Protein 3GLA (pdb70)

Secondary structure (DSSP, 8-state):
--S---EEEEE-SSEEEEEEE-TTS-GGG-EEEEETTEEEEEEEE--GGGSSGGGEEEE----EEEEEEEE--TTB-TTS-EEEEETTEEEEEEEB-/-----EEEEE-SSEEEEEEE-TTS-GGGSEEEEETTEEEEEEEE--GGGSSGGGEEE-----EEEEEEEE--TTB-GGG-EEEEETTEEEEEEEBPPP-

Solvent-accessible surface area: 10249 Å² total; per-residue (Å²): 86,135,22,86,2,77,0,0,6,29,63,21,119,97,35,4,0,0,7,0,12,1,6,29,9,53,46,98,120,17,91,30,83,27,93,198,26,47,0,12,0,125,16,87,1,139,8,66,2,69,83,83,61,148,84,20,89,89,76,37,5,117,71,5,39,1,45,21,143,18,83,15,60,133,37,2,29,36,134,23,42,80,49,66,29,161,26,6,11,4,50,0,101,0,50,48,172,160,16,86,2,90,0,0,7,10,62,35,107,98,56,4,0,0,8,0,12,1,8,33,10,50,44,102,124,16,86,38,93,23,94,183,25,67,0,12,0,93,19,89,3,156,6,64,2,66,86,68,62,136,85,21,88,82,79,31,6,104,84,16,55,3,49,37,154,5,84,16,66,134,40,6,27,24,136,29,39,87,48,70,30,164,25,7,14,4,49,0,78,0,30,50,118,125,101,157

Radius of gyration: 18.58 Å; Cα contacts (8 Å, |Δi|>4): 481; chains: 2; bounding box: 37×65×24 Å

Sequence (196 aa):
AQWVPRVDIKEEVNHFVLYADLPGIDPSQIEVQMDKGILSIRGERKSESSTETERFSRIERRYGSFHRRFALPDSADADGITAAGRNGVLEIRIPKRQWVPRVDIKEEVNHFVLYADLPGIDPSQIEVQMDKGILSIRGERKSESSTETERFSRIERRYGSFHRRFALPDSADADGITAAGRNGVLEIRIPKRPAA

Nearest PDB structures (foldseek):
  3guf-assembly1_B  TM=9.802E-01  e=5.679E-16  Xanthomonas citri
  5j7n-assembly1_A  TM=9.564E-01  e=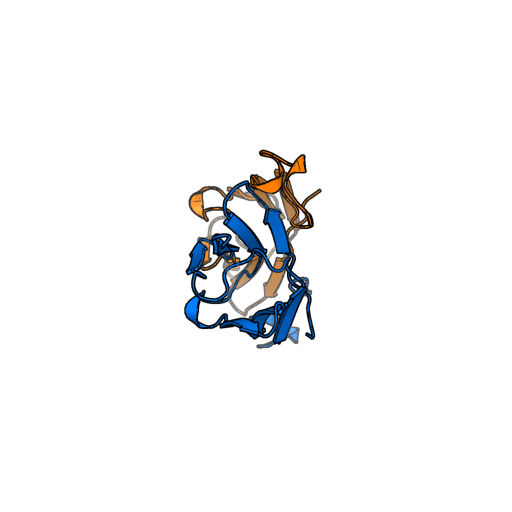6.425E-14  Xylella fastidiosa 9a5c
  3w1z-assembly1_B  TM=9.315E-01  e=4.683E-09  Schizosaccharomyces pombe 972h-
  5ds1-assembly1_A-2  TM=8.118E-01  e=1.157E-07  Pisum sativum
  6ewn-assembly2_B  TM=8.084E-01  e=1.134E-06  Thermostichus vulcanus

B-factor: mean 25.83, std 11.5, range [9.37, 65.29]

Structure (mmCIF, N/CA/C/O backbone):
data_3GLA
#
_entry.id   3GLA
#
_cell.length_a   128.674
_cell.length_b   128.674
_cell.length_c   55.251
_cell.angle_alpha   90.000
_cell.angle_beta   90.000
_cell.angle_gamma   120.000
#
_symmetry.space_group_name_H-M   'H 3'
#
loop_
_entity.id
_entity.type
_entity.pdbx_description
1 polymer 'Low molecular weight heat shock protein'
2 non-polymer 'PHOSPHATE ION'
3 water water
#
loop_
_atom_site.group_PDB
_atom_site.id
_atom_site.type_symbol
_atom_site.label_atom_id
_atom_site.label_alt_id
_atom_site.label_comp_id
_atom_site.label_asym_id
_atom_site.label_entity_id
_atom_site.label_seq_id
_atom_site.pdbx_PDB_ins_code
_atom_site.Cartn_x
_atom_site.Cartn_y
_atom_site.Cartn_z
_atom_site.occupancy
_atom_site.B_iso_or_equiv
_atom_site.auth_seq_id
_atom_site.auth_comp_id
_atom_site.auth_asym_id
_atom_site.auth_atom_id
_atom_site.pdbx_PDB_model_num
ATOM 1 N N . ALA A 1 1 ? -48.838 57.589 10.659 1.00 48.30 40 ALA A N 1
ATOM 2 C CA . ALA A 1 1 ? -47.473 57.823 11.296 1.00 47.03 40 ALA A CA 1
ATOM 3 C C . ALA A 1 1 ? -46.985 56.604 12.140 1.00 47.13 40 ALA A C 1
ATOM 4 O O . ALA A 1 1 ? -46.577 56.682 13.290 1.00 48.57 40 ALA A O 1
ATOM 6 N N . GLN A 1 2 ? -46.934 55.463 11.527 1.00 44.61 41 GLN A N 1
ATOM 7 C CA . GLN A 1 2 ? -46.189 54.406 12.171 1.00 42.14 41 GLN A CA 1
ATOM 8 C C . GLN A 1 2 ? -44.670 54.346 11.736 1.00 38.31 41 GLN A C 1
ATOM 9 O O . GLN A 1 2 ? -43.921 53.483 12.227 1.00 40.46 41 GLN A O 1
ATOM 15 N N . TRP A 1 3 ? -44.246 55.199 10.755 1.00 28.92 42 TRP A N 1
ATOM 16 C CA . TRP A 1 3 ? -42.834 55.498 10.531 1.00 24.67 42 TRP A CA 1
ATOM 17 C C . TRP A 1 3 ? -42.716 56.926 10.006 1.00 19.54 42 TRP A C 1
ATOM 18 O O . TRP A 1 3 ? -43.715 57.508 9.685 1.00 19.11 42 TRP A O 1
ATOM 29 N N . VAL A 1 4 ? -41.495 57.468 10.077 1.00 16.51 43 VAL A N 1
ATOM 30 C CA . VAL A 1 4 ? -41.395 58.885 9.951 1.00 14.30 43 VAL A CA 1
ATOM 31 C C . VAL A 1 4 ? -40.317 59.124 8.923 1.00 14.23 43 VAL A C 1
ATOM 32 O O . VAL A 1 4 ? -39.118 59.250 9.231 1.00 16.71 43 VAL A O 1
ATOM 36 N N . PRO A 1 5 ? -40.701 59.264 7.671 1.00 13.62 44 PRO A N 1
ATOM 37 C CA . PRO A 1 5 ? -39.714 59.366 6.614 1.00 13.33 44 PRO A CA 1
ATOM 38 C C . PRO A 1 5 ? -38.938 60.659 6.803 1.00 13.65 44 PRO A C 1
ATOM 39 O O . PRO A 1 5 ? -39.442 61.638 7.327 1.00 15.53 44 PRO A O 1
ATOM 43 N N . ARG A 1 6 ? -37.678 60.594 6.406 1.00 13.28 45 ARG A N 1
ATOM 44 C CA . ARG A 1 6 ? -36.850 61.768 6.530 1.00 12.12 45 ARG A CA 1
ATOM 45 C C . ARG A 1 6 ? -37.170 62.799 5.464 1.00 12.91 45 ARG A C 1
ATOM 46 O O . ARG A 1 6 ? -37.293 62.407 4.244 1.00 13.79 45 ARG A O 1
ATOM 54 N N . VAL A 1 7 ? -37.211 64.031 5.853 1.00 13.36 46 VAL A N 1
ATOM 55 C CA . VAL A 1 7 ? -37.603 65.090 4.986 1.00 11.85 46 VAL A CA 1
ATOM 56 C C . VAL A 1 7 ? -36.641 66.240 5.224 1.00 13.75 46 VAL A C 1
ATOM 57 O O . VAL A 1 7 ? -36.445 66.630 6.369 1.00 15.04 46 VAL A O 1
ATOM 61 N N . ASP A 1 8 ? -36.009 66.758 4.142 1.00 11.42 47 ASP A N 1
ATOM 62 C CA . ASP A 1 8 ? -35.298 67.974 4.299 1.00 11.47 47 ASP A CA 1
ATOM 63 C C . ASP A 1 8 ? -36.128 69.082 3.706 1.00 13.32 47 ASP A C 1
ATOM 64 O O . ASP A 1 8 ? -36.905 68.870 2.738 1.00 14.69 47 ASP A O 1
ATOM 69 N N . ILE A 1 9 ? -35.929 70.277 4.251 1.00 11.65 48 ILE A N 1
ATOM 70 C CA . ILE A 1 9 ? -36.706 71.409 3.786 1.00 11.35 48 ILE A CA 1
ATOM 71 C C . ILE A 1 9 ? -35.843 72.616 3.593 1.00 15.90 48 ILE A C 1
ATOM 72 O O . ILE A 1 9 ? -35.084 72.899 4.476 1.00 12.86 48 ILE A O 1
ATOM 77 N N . LYS A 1 10 ? -35.984 73.287 2.449 1.00 12.48 49 LYS A N 1
ATOM 78 C CA . LYS A 1 10 ? -35.192 74.428 2.243 1.00 16.13 49 LYS A CA 1
ATOM 79 C C . LYS A 1 10 ? -36.090 75.515 1.806 1.00 16.56 49 LYS A C 1
ATOM 80 O O . LYS A 1 10 ? -37.072 75.335 1.179 1.00 14.92 49 LYS A O 1
ATOM 86 N N . GLU A 1 11 ? -35.735 76.690 2.205 1.00 13.60 50 GLU A N 1
ATOM 87 C CA . GLU A 1 11 ? -36.398 77.913 1.764 1.00 15.08 50 GLU A CA 1
ATOM 88 C C . GLU A 1 11 ? -35.406 78.659 0.944 1.00 17.33 50 GLU A C 1
ATOM 89 O O . GLU A 1 11 ? -34.357 79.180 1.389 1.00 17.68 50 GLU A O 1
ATOM 95 N N . GLU A 1 12 ? -35.708 78.701 -0.340 1.00 16.44 51 GLU A N 1
ATOM 96 C CA . GLU A 1 12 ? -34.949 79.558 -1.235 1.00 17.14 51 GLU A CA 1
ATOM 97 C C . GLU A 1 12 ? -35.574 80.914 -1.272 1.00 18.10 51 GLU A C 1
ATOM 98 O O . GLU A 1 12 ? -36.597 81.180 -0.682 1.00 18.03 51 GLU A O 1
ATOM 104 N N . VAL A 1 13 ? -34.979 81.771 -2.133 1.00 19.26 52 VAL A N 1
ATOM 105 C CA . VAL A 1 13 ? -35.516 83.074 -2.124 1.00 22.68 52 VAL A CA 1
ATOM 106 C C . VAL A 1 13 ? -36.924 83.152 -2.549 1.00 19.79 52 VAL A C 1
ATOM 107 O O . VAL A 1 13 ? -37.718 83.845 -2.020 1.00 21.15 52 VAL A O 1
ATOM 111 N N . ASN A 1 14 ? -37.271 82.346 -3.587 1.00 18.63 53 ASN A N 1
ATOM 112 C CA . ASN A 1 14 ? -38.601 82.493 -4.050 1.00 18.82 53 ASN A CA 1
ATOM 113 C C . ASN A 1 14 ? -39.401 81.184 -4.069 1.00 16.10 53 ASN A C 1
ATOM 114 O O . ASN A 1 14 ? -40.520 81.160 -4.589 1.00 17.77 53 ASN A O 1
ATOM 119 N N . HIS A 1 15 ? -38.904 80.189 -3.329 1.00 16.03 54 HIS A N 1
ATOM 120 C CA . HIS A 1 15 ? -39.704 78.985 -3.265 1.00 15.06 54 HIS A CA 1
ATOM 121 C C . HIS A 1 15 ? -39.161 78.151 -2.119 1.00 15.38 54 HIS A C 1
ATOM 122 O O . HIS A 1 15 ? -38.041 78.378 -1.685 1.00 15.36 54 HIS A O 1
ATOM 129 N N . PHE A 1 16 ? -39.963 77.193 -1.751 1.00 13.58 55 PHE A N 1
ATOM 130 C CA . PHE A 1 16 ? -39.486 76.182 -0.799 1.00 13.28 55 PHE A CA 1
ATOM 131 C C . PHE A 1 16 ? -39.302 74.925 -1.546 1.00 12.51 55 PHE A C 1
ATOM 132 O O . PHE A 1 16 ? -40.003 74.659 -2.510 1.00 13.61 55 PHE A O 1
ATOM 140 N N . VAL A 1 17 ? -38.477 74.075 -1.006 1.00 12.01 56 VAL A N 1
ATOM 141 C CA . VAL A 1 17 ? -38.448 72.690 -1.547 1.00 13.61 56 VAL A CA 1
ATOM 142 C C . VAL A 1 17 ? -38.446 71.746 -0.380 1.00 14.92 56 VAL A C 1
ATOM 143 O O . VAL A 1 17 ? -37.677 71.975 0.548 1.00 14.78 56 VAL A O 1
ATOM 147 N N . LEU A 1 18 ? -39.197 70.674 -0.469 1.00 13.29 57 LEU A N 1
ATOM 148 C CA . LEU A 1 18 ? -39.104 69.632 0.555 1.00 13.42 57 LEU A CA 1
ATOM 149 C C . LEU A 1 18 ? -38.684 68.463 -0.183 1.00 15.98 57 LEU A C 1
ATOM 150 O O . LEU A 1 18 ? -39.136 68.177 -1.269 1.00 16.27 57 LEU A O 1
ATOM 155 N N . TYR A 1 19 ? -37.765 67.724 0.381 1.00 12.31 58 TYR A N 1
ATOM 156 C CA . TYR A 1 19 ? -37.278 66.536 -0.266 1.00 12.95 58 TYR A CA 1
ATOM 157 C C . TYR A 1 19 ? -37.541 65.397 0.698 1.00 14.65 58 TYR A C 1
ATOM 158 O O . TYR A 1 19 ? -37.097 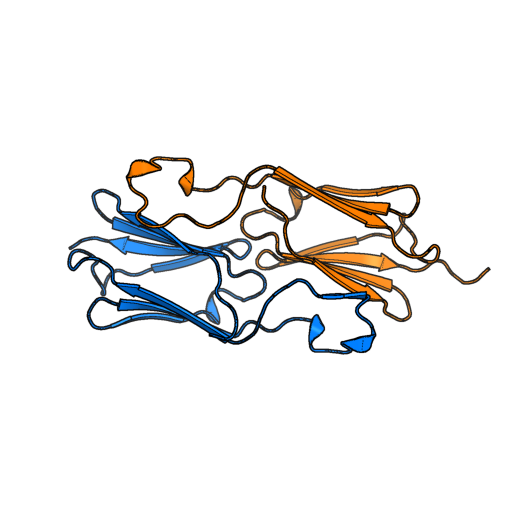65.465 1.876 1.00 12.65 58 TYR A O 1
ATOM 167 N N . ALA A 1 20 ? -38.379 64.440 0.326 1.00 13.58 59 ALA A N 1
ATOM 168 C CA . ALA A 1 20 ? -38.855 63.448 1.331 1.00 14.98 59 ALA A CA 1
ATOM 169 C C . ALA A 1 20 ? -38.327 62.124 0.790 1.00 14.71 59 ALA A C 1
ATOM 170 O O . ALA A 1 20 ? -38.497 61.686 -0.365 1.00 14.88 59 ALA A O 1
ATOM 172 N N . ASP A 1 21 ? -37.629 61.406 1.651 1.00 12.11 60 ASP A N 1
ATOM 173 C CA . ASP A 1 21 ? -37.200 60.043 1.268 1.00 11.79 60 ASP A CA 1
ATOM 174 C C . ASP A 1 21 ? -38.341 59.081 1.544 1.00 13.48 60 ASP A C 1
ATOM 175 O O . ASP A 1 21 ? -38.636 58.690 2.676 1.00 13.11 60 ASP A O 1
ATOM 180 N N . LEU A 1 22 ? -38.950 58.656 0.440 1.00 12.73 61 LEU A N 1
ATOM 181 C CA . LEU A 1 22 ? -40.121 57.770 0.525 1.00 12.65 61 LEU A CA 1
ATOM 182 C C . LEU A 1 22 ? -39.872 56.609 -0.412 1.00 15.78 61 LEU A C 1
ATOM 183 O O . LEU A 1 22 ? -40.582 56.425 -1.426 1.00 14.61 61 LEU A O 1
ATOM 188 N N . PRO A 1 23 ? -38.845 55.828 -0.143 1.00 15.09 62 PRO A N 1
ATOM 189 C CA . PRO A 1 23 ? -38.589 54.731 -1.025 1.00 15.54 62 PRO A CA 1
ATOM 190 C C . PRO A 1 23 ? -39.710 53.720 -0.977 1.00 15.34 62 PRO A C 1
ATOM 191 O O . PRO A 1 23 ? -40.372 53.523 0.018 1.00 15.84 62 PRO A O 1
ATOM 195 N N . GLY A 1 24 ? -39.958 53.164 -2.151 1.00 16.30 63 GLY A N 1
ATOM 196 C CA . GLY A 1 24 ? -40.804 51.979 -2.183 1.00 18.36 63 GLY A CA 1
ATOM 197 C C . GLY A 1 24 ? -42.254 52.352 -2.310 1.00 19.30 63 GLY A C 1
ATOM 198 O O . GLY A 1 24 ? -43.115 51.533 -1.941 1.00 21.07 63 GLY A O 1
ATOM 199 N N . ILE A 1 25 ? -42.513 53.601 -2.674 1.00 19.76 64 ILE A N 1
ATOM 200 C CA . ILE A 1 25 ? -43.905 54.082 -2.826 1.00 23.00 64 ILE A CA 1
ATOM 201 C C . ILE A 1 25 ? -43.954 54.835 -4.095 1.00 22.32 64 ILE A C 1
ATOM 202 O O . ILE A 1 25 ? -43.091 55.550 -4.482 1.00 20.95 64 ILE A O 1
ATOM 207 N N . ASP A 1 26 ? -44.982 54.549 -4.957 1.00 24.94 65 ASP A N 1
ATOM 208 C CA . ASP A 1 26 ? -45.097 55.340 -6.159 1.00 25.18 65 ASP A CA 1
ATOM 209 C C . ASP A 1 26 ? -45.537 56.755 -5.804 1.00 22.12 65 ASP A C 1
ATOM 210 O O . ASP A 1 26 ? -46.361 56.824 -4.887 1.00 25.35 65 ASP A O 1
ATOM 215 N N . PRO A 1 27 ? -44.930 57.765 -6.364 1.00 25.84 66 PRO A N 1
ATOM 216 C CA . PRO A 1 27 ? -45.194 59.154 -6.047 1.00 29.32 66 PRO A CA 1
ATOM 217 C C . PRO A 1 27 ? -46.693 59.459 -6.143 1.00 33.31 66 PRO A C 1
ATOM 218 O O . PRO A 1 27 ? -47.218 60.222 -5.360 1.00 30.73 66 PRO A O 1
ATOM 222 N N . SER A 1 28 ? -47.406 58.743 -6.999 1.00 32.52 67 SER A N 1
ATOM 223 C CA . SER A 1 28 ? -48.855 58.967 -7.055 1.00 34.20 67 SER A CA 1
ATOM 224 C C . SER A 1 28 ? -49.655 58.461 -5.823 1.00 32.22 67 SER A C 1
ATOM 225 O O . SER A 1 28 ? -50.801 58.903 -5.675 1.00 32.21 67 SER A O 1
ATOM 228 N N . GLN A 1 29 ? -49.119 57.557 -4.943 1.00 26.30 68 GLN A N 1
ATOM 229 C CA . GLN A 1 29 ? -49.753 57.108 -3.802 1.00 23.22 68 GLN A CA 1
ATOM 230 C C . GLN A 1 29 ? -49.406 58.096 -2.578 1.00 20.09 68 GLN A C 1
ATOM 231 O O . GLN A 1 29 ? -49.757 57.757 -1.465 1.00 24.90 68 GLN A O 1
ATOM 237 N N . ILE A 1 30 ? -48.622 59.115 -2.916 1.00 20.64 69 ILE A N 1
ATOM 238 C CA . ILE A 1 30 ? -48.223 60.075 -1.819 1.00 17.64 69 ILE A CA 1
ATOM 239 C C . ILE A 1 30 ? -49.097 61.332 -1.951 1.00 17.70 69 ILE A C 1
ATOM 240 O O . ILE A 1 30 ? -49.073 62.017 -2.946 1.00 22.21 69 ILE A O 1
ATOM 245 N N . GLU A 1 31 ? -49.747 61.690 -0.864 1.00 16.00 70 GLU A N 1
ATOM 246 C CA . GLU A 1 31 ? -50.635 62.843 -0.924 1.00 17.71 70 GLU A CA 1
ATOM 247 C C . GLU A 1 31 ? -49.851 64.013 -0.308 1.00 17.86 70 GLU A C 1
ATOM 248 O O . GLU A 1 31 ? -49.346 63.839 0.785 1.00 17.58 70 GLU A O 1
ATOM 254 N N . VAL A 1 32 ? -49.778 65.076 -1.042 1.00 15.39 71 VAL A N 1
ATOM 255 C CA . VAL A 1 32 ? -49.094 66.280 -0.534 1.00 16.96 71 VAL A CA 1
ATOM 256 C C . VAL A 1 32 ? -50.117 67.361 -0.560 1.00 22.13 71 VAL A C 1
ATOM 257 O O . VAL A 1 32 ? -50.662 67.715 -1.660 1.00 21.09 71 VAL A O 1
ATOM 261 N N . GLN A 1 33 ? -50.324 67.974 0.582 1.00 19.81 72 GLN A N 1
ATOM 262 C CA . GLN A 1 33 ? -51.231 69.108 0.554 1.00 23.56 72 GLN A CA 1
ATOM 263 C C . GLN A 1 33 ? -50.877 70.096 1.578 1.00 20.41 72 GLN A C 1
ATOM 264 O O . GLN A 1 33 ? -50.078 69.755 2.485 1.00 18.50 72 GLN A O 1
ATOM 270 N N . MET A 1 34 ? -51.448 71.284 1.427 1.00 18.49 73 MET A N 1
ATOM 271 C CA . MET A 1 34 ? -51.179 72.285 2.470 1.00 18.02 73 MET A CA 1
ATOM 272 C C . MET A 1 34 ? -52.518 72.661 2.989 1.00 20.67 73 MET A C 1
ATOM 273 O O . MET A 1 34 ? -53.465 72.833 2.198 1.00 22.91 73 MET A O 1
ATOM 278 N N . ASP A 1 35 ? -52.642 72.741 4.278 1.00 18.05 74 ASP A N 1
ATOM 279 C CA . ASP A 1 35 ? -53.941 73.159 4.842 1.00 24.03 74 ASP A CA 1
ATOM 280 C C . ASP A 1 35 ? -53.528 74.083 5.958 1.00 20.43 74 ASP A C 1
ATOM 281 O O . ASP A 1 35 ? -52.812 73.673 6.874 1.00 20.34 74 ASP A O 1
ATOM 286 N N . LYS A 1 36 ? -54.011 75.298 5.873 1.00 20.26 75 LYS A N 1
ATOM 287 C CA . LYS A 1 36 ? -53.752 76.365 6.894 1.00 21.85 75 LYS A CA 1
ATOM 288 C C . LYS A 1 36 ? -52.302 76.379 7.269 1.00 21.88 75 LYS A C 1
ATOM 289 O O . LYS A 1 36 ? -51.916 76.456 8.473 1.00 19.56 75 LYS A O 1
ATOM 295 N N . GLY A 1 37 ? -51.469 76.403 6.226 1.00 18.34 76 GLY A N 1
ATOM 296 C CA . GLY A 1 37 ? -50.075 76.544 6.415 1.00 17.62 76 GLY A CA 1
ATOM 297 C C . GLY A 1 37 ? -49.329 75.253 6.670 1.00 16.65 76 GLY A C 1
ATOM 298 O O . GLY A 1 37 ? -48.109 75.386 6.693 1.00 19.07 76 GLY A O 1
ATOM 299 N N . ILE A 1 38 ? -49.993 74.140 6.961 1.00 15.35 77 ILE A N 1
ATOM 300 C CA . ILE A 1 38 ? -49.302 72.937 7.312 1.00 14.36 77 ILE A CA 1
ATOM 301 C C . ILE A 1 38 ? -49.146 72.152 6.001 1.00 16.44 77 ILE A C 1
ATOM 302 O O . ILE A 1 38 ? -50.134 71.792 5.371 1.00 16.40 77 ILE A O 1
ATOM 307 N N . LEU A 1 39 ? -47.908 71.813 5.689 1.00 13.73 78 LEU A N 1
ATOM 308 C CA . LEU A 1 39 ? -47.659 70.970 4.526 1.00 13.61 78 LEU A CA 1
ATOM 309 C C . LEU A 1 39 ? -47.657 69.600 5.041 1.00 13.01 78 LEU A C 1
ATOM 310 O O . LEU A 1 39 ? -46.904 69.272 5.971 1.00 13.95 78 LEU A O 1
ATOM 315 N N . SER A 1 40 ? -48.514 68.738 4.453 1.00 12.17 79 SER A N 1
ATOM 316 C CA . SER A 1 40 ? -48.511 67.346 4.887 1.00 13.72 79 SER A CA 1
ATOM 317 C C . SER A 1 40 ? -48.129 66.476 3.806 1.00 14.07 79 SER A C 1
ATOM 318 O O . SER A 1 40 ? -48.378 66.797 2.631 1.00 16.01 79 SER A O 1
ATOM 322 N N . ILE A 1 41 ? -47.398 65.450 4.137 1.00 14.04 80 ILE A N 1
ATOM 323 C CA . ILE A 1 41 ? -47.035 64.454 3.173 1.00 13.91 80 ILE A CA 1
ATOM 324 C C . ILE A 1 41 ? -47.483 63.144 3.752 1.00 13.66 80 ILE A C 1
ATOM 325 O O . ILE A 1 41 ? -47.045 62.711 4.833 1.00 15.20 80 ILE A O 1
ATOM 330 N N . ARG A 1 42 ? -48.409 62.456 3.037 1.00 16.78 81 ARG A N 1
ATOM 331 C CA . ARG A 1 42 ? -49.037 61.353 3.723 1.00 16.50 81 ARG A CA 1
ATOM 332 C C . ARG A 1 42 ? -49.149 60.209 2.734 1.00 17.47 81 ARG A C 1
ATOM 333 O O . ARG A 1 42 ? -49.312 60.453 1.554 1.00 17.25 81 ARG A O 1
ATOM 341 N N . GLY A 1 43 ? -49.156 59.044 3.265 1.00 18.25 82 GLY A N 1
ATOM 342 C CA . GLY A 1 43 ? -49.335 57.847 2.413 1.00 19.33 82 GLY A CA 1
ATOM 343 C C . GLY A 1 43 ? -49.095 56.654 3.243 1.00 19.60 82 GLY A C 1
ATOM 344 O O . GLY A 1 43 ? -49.069 56.654 4.468 1.00 19.31 82 GLY A O 1
ATOM 345 N N . GLU A 1 44 ? -49.003 55.538 2.547 1.00 20.19 83 GLU A N 1
ATOM 346 C CA . GLU A 1 44 ? -48.842 54.331 3.240 1.00 22.38 83 GLU A CA 1
ATOM 347 C C . GLU A 1 44 ? -47.843 53.521 2.463 1.00 23.59 83 GLU A C 1
ATOM 348 O O . GLU A 1 44 ? -48.010 53.200 1.283 1.00 25.79 83 GLU A O 1
ATOM 354 N N . ARG A 1 45 ? -46.744 53.162 3.120 1.00 20.42 84 ARG A N 1
ATOM 355 C CA . ARG A 1 45 ? -45.834 52.397 2.381 1.00 20.53 84 ARG A CA 1
ATOM 356 C C . ARG A 1 45 ? -46.025 50.934 2.745 1.00 20.56 84 ARG A C 1
ATOM 357 O O . ARG A 1 45 ? -46.146 50.609 3.897 1.00 21.74 84 ARG A O 1
ATOM 365 N N . LYS A 1 46 ? -46.052 50.119 1.718 1.00 21.64 85 LYS A N 1
ATOM 366 C CA . LYS A 1 46 ? -46.183 48.669 1.901 1.00 23.26 85 LYS A CA 1
ATOM 367 C C . LYS A 1 46 ? -44.764 48.146 1.880 1.00 22.14 85 LYS A C 1
ATOM 368 O O . LYS A 1 46 ? -43.881 48.766 1.262 1.00 26.59 85 LYS A O 1
ATOM 374 N N . SER A 1 47 ? -44.534 47.007 2.484 1.00 22.29 86 SER A N 1
ATOM 375 C CA . SER A 1 47 ? -43.190 46.450 2.399 1.00 21.05 86 SER A CA 1
ATOM 376 C C . SER A 1 47 ? -43.321 44.923 2.184 1.00 22.62 86 SER A C 1
ATOM 377 O O . SER A 1 47 ? -44.241 44.278 2.807 1.00 23.99 86 SER A O 1
ATOM 380 N N . GLU A 1 48 ? -42.347 44.384 1.452 1.00 23.18 87 GLU A N 1
ATOM 381 C CA . GLU A 1 48 ? -42.297 42.972 1.247 1.00 22.40 87 GLU A CA 1
ATOM 382 C C . GLU A 1 48 ? -42.196 42.253 2.536 1.00 24.80 87 GLU A C 1
ATOM 383 O O . GLU A 1 48 ? -42.581 41.090 2.604 1.00 24.30 87 GLU A O 1
ATOM 389 N N . SER A 1 49 ? -41.674 42.893 3.607 1.00 21.93 88 SER A N 1
ATOM 390 C CA . SER A 1 49 ? -41.451 42.136 4.807 1.00 22.77 88 SER A CA 1
ATOM 391 C C . SER A 1 49 ? -42.735 41.806 5.571 1.00 23.36 88 SER A C 1
ATOM 392 O O . SER A 1 49 ? -42.634 41.109 6.536 1.00 25.42 88 SER A O 1
ATOM 395 N N . SER A 1 50 ? -43.871 42.306 5.120 1.00 25.79 89 SER A N 1
ATOM 396 C CA . SER A 1 50 ? -45.125 41.992 5.780 1.00 28.93 89 SER A CA 1
ATOM 397 C C . SER A 1 50 ? -45.648 40.677 5.213 1.00 32.58 89 SER A C 1
ATOM 398 O O . SER A 1 50 ? -46.622 40.150 5.769 1.00 34.08 89 SER A O 1
ATOM 401 N N . THR A 1 51 ? -45.041 40.205 4.132 1.00 33.47 90 THR A N 1
ATOM 402 C CA . THR A 1 51 ? -45.505 38.985 3.399 1.00 34.57 90 THR A CA 1
ATOM 403 C C . THR A 1 51 ? -44.458 37.950 3.722 1.00 33.82 90 THR A C 1
ATOM 404 O O . THR A 1 51 ? -43.268 38.175 3.544 1.00 31.41 90 THR A O 1
ATOM 408 N N . GLU A 1 52 ? -44.894 36.795 4.222 1.00 33.92 91 GLU A N 1
ATOM 409 C CA . GLU A 1 52 ? -43.914 35.742 4.621 1.00 34.87 91 GLU A CA 1
ATOM 410 C C . GLU A 1 52 ? -42.789 36.257 5.504 1.00 31.35 91 GLU A C 1
ATOM 411 O O . GLU A 1 52 ? -41.584 35.924 5.356 1.00 28.97 91 GLU A O 1
ATOM 417 N N . THR A 1 53 ? -43.212 37.010 6.506 1.00 29.82 92 THR A N 1
ATOM 418 C CA . THR A 1 53 ? -42.303 37.660 7.402 1.00 27.56 92 THR A CA 1
ATOM 419 C C . THR A 1 53 ? -41.263 36.741 8.053 1.00 29.04 92 THR A C 1
ATOM 420 O O . THR A 1 53 ? -40.126 37.090 8.316 1.00 27.36 92 THR A O 1
ATOM 424 N N . GLU A 1 54 ? -41.704 35.513 8.371 1.00 30.95 93 GLU A N 1
ATOM 425 C CA . GLU A 1 54 ? -40.816 34.561 9.034 1.00 31.27 93 GLU A CA 1
ATOM 426 C C . GLU A 1 54 ? -39.634 34.141 8.112 1.00 27.93 93 GLU A C 1
ATOM 427 O O . GLU A 1 54 ? -38.606 33.692 8.629 1.00 29.69 93 GLU A O 1
ATOM 433 N N . ARG A 1 55 ? -39.783 34.352 6.805 1.00 27.57 94 ARG A N 1
ATOM 434 C CA . ARG A 1 55 ? -38.672 34.040 5.826 1.00 25.64 94 ARG A CA 1
ATOM 435 C C . ARG A 1 55 ? -37.620 35.179 5.843 1.00 25.23 94 ARG A C 1
ATOM 436 O O . ARG A 1 55 ? -36.546 35.019 5.297 1.00 23.62 94 ARG A O 1
ATOM 444 N N . PHE A 1 56 ? -37.872 36.270 6.559 1.00 23.19 95 PHE A N 1
ATOM 445 C CA . PHE A 1 56 ? -36.846 37.326 6.642 1.00 23.36 95 PHE A CA 1
ATOM 446 C C . PHE A 1 56 ? -35.857 37.107 7.683 1.00 24.19 95 PHE A C 1
ATOM 447 O O . PHE A 1 56 ? -36.220 36.905 8.832 1.00 26.51 95 PHE A O 1
ATOM 455 N N . SER A 1 57 ? -34.606 37.218 7.359 1.00 21.19 96 SER A N 1
ATOM 456 C CA . SER A 1 57 ? -33.549 37.106 8.333 1.00 21.52 96 SER A CA 1
ATOM 457 C C . SER A 1 57 ? -33.218 38.427 8.864 1.00 21.84 96 SER A C 1
ATOM 458 O O . SER A 1 57 ? -32.600 38.572 9.924 1.00 20.99 96 SER A O 1
ATOM 461 N N . ARG A 1 58 ? -33.683 39.455 8.139 1.00 18.35 97 ARG A N 1
ATOM 462 C CA . ARG A 1 58 ? -33.498 40.804 8.726 1.00 19.56 97 ARG A CA 1
ATOM 463 C C . ARG A 1 58 ? -34.595 41.661 8.150 1.00 18.05 97 ARG A C 1
ATOM 464 O O . ARG A 1 58 ? -34.986 41.560 6.993 1.00 17.13 97 ARG A O 1
ATOM 472 N N . ILE A 1 59 ? -35.084 42.507 9.037 1.00 17.27 98 ILE A N 1
ATOM 473 C CA . ILE A 1 59 ? -36.105 43.456 8.615 1.00 16.70 98 ILE A CA 1
ATOM 474 C C . ILE A 1 59 ? -35.703 44.753 9.207 1.00 18.52 98 ILE A C 1
ATOM 475 O O . ILE A 1 59 ? -35.800 44.959 10.437 1.00 20.71 98 ILE A O 1
ATOM 480 N N . GLU A 1 60 ? -35.172 45.655 8.378 1.00 15.48 99 GLU A N 1
ATOM 481 C CA . GLU A 1 60 ? -34.731 46.933 8.839 1.00 14.65 99 GLU A CA 1
ATOM 482 C C . GLU A 1 60 ? -35.612 48.020 8.242 1.00 16.35 99 GLU A C 1
ATOM 483 O O . GLU A 1 60 ? -35.612 49.123 8.772 1.00 17.30 99 GLU A O 1
ATOM 489 N N . ARG A 1 61 ? -36.274 47.760 7.162 1.00 15.81 100 ARG A N 1
ATOM 490 C CA . ARG A 1 61 ? -36.926 48.872 6.494 1.00 15.65 100 ARG A CA 1
ATOM 491 C C . ARG A 1 61 ? -38.228 49.183 7.108 1.00 18.41 100 ARG A C 1
ATOM 492 O O . ARG A 1 61 ? -39.018 48.305 7.417 1.00 19.82 100 ARG A O 1
ATOM 500 N N . ARG A 1 62 ? -38.425 50.493 7.339 1.00 18.15 101 ARG A N 1
ATOM 501 C CA . ARG A 1 62 ? -39.675 50.855 8.007 1.00 19.26 101 ARG A CA 1
ATOM 502 C C . ARG A 1 62 ? -40.746 51.076 6.976 1.00 20.53 101 ARG A C 1
ATOM 503 O O . ARG A 1 62 ? -40.485 51.488 5.840 1.00 19.80 101 ARG A O 1
ATOM 515 N N . TYR A 1 63 ? -41.997 50.906 7.412 1.00 20.36 102 TYR A N 1
ATOM 516 C CA . TYR A 1 63 ? -43.045 51.161 6.395 1.00 19.96 102 TYR A CA 1
ATOM 517 C C . TYR A 1 63 ? -44.322 51.347 7.184 1.00 20.07 102 TYR A C 1
ATOM 518 O O . TYR A 1 63 ? -44.239 51.467 8.372 1.00 20.17 102 TYR A O 1
ATOM 527 N N . GLY A 1 64 ? -45.398 51.335 6.427 1.00 21.92 103 GLY A N 1
ATOM 528 C CA . GLY A 1 64 ? -46.695 51.626 7.047 1.00 22.59 103 GLY A CA 1
ATOM 529 C C . GLY A 1 64 ? -47.053 53.057 6.717 1.00 19.96 103 GLY A C 1
ATOM 530 O O . GLY A 1 64 ? -46.541 53.677 5.797 1.00 19.69 103 GLY A O 1
ATOM 531 N N . SER A 1 65 ? -48.050 53.538 7.485 1.00 18.57 104 SER A N 1
ATOM 532 C CA . SER A 1 65 ? -48.567 54.806 7.166 1.00 19.24 104 SER A CA 1
ATOM 533 C C . SER A 1 65 ? -47.557 55.855 7.622 1.00 17.01 104 SER A C 1
ATOM 534 O O . SER A 1 65 ? -46.837 55.642 8.586 1.00 20.69 104 SER A O 1
ATOM 537 N N . PHE A 1 66 ? -47.542 56.953 6.880 1.00 16.49 105 PHE A N 1
ATOM 538 C CA . PHE A 1 66 ? -46.750 58.097 7.363 1.00 18.20 105 PHE A CA 1
ATOM 539 C C . PHE A 1 66 ? -47.591 59.315 7.153 1.00 17.24 105 PHE A C 1
ATOM 540 O O . PHE A 1 66 ? -48.521 59.425 6.302 1.00 17.20 105 PHE A O 1
ATOM 548 N N . HIS A 1 67 ? -47.254 60.355 7.920 1.00 16.23 106 HIS A N 1
ATOM 549 C CA . HIS A 1 67 ? -47.940 61.533 7.796 1.00 16.02 106 HIS A CA 1
ATOM 550 C C . HIS A 1 67 ? -47.016 62.604 8.320 1.00 17.42 106 HIS A C 1
ATOM 551 O O . HIS A 1 67 ? -46.913 62.765 9.512 1.00 19.95 106 HIS A O 1
ATOM 558 N N . ARG A 1 68 ? -46.238 63.193 7.427 1.00 15.17 107 ARG A N 1
ATOM 559 C CA . ARG A 1 68 ? -45.311 64.189 7.868 1.00 14.48 107 ARG A CA 1
ATOM 560 C C . ARG A 1 68 ? -45.971 65.488 7.737 1.00 13.97 107 ARG A C 1
ATOM 561 O O . ARG A 1 68 ? -46.640 65.819 6.757 1.00 16.85 107 ARG A O 1
ATOM 569 N N . ARG A 1 69 ? -45.743 66.349 8.743 1.00 13.42 108 ARG A N 1
ATOM 570 C CA . ARG A 1 69 ? -46.371 67.667 8.719 1.00 13.19 108 ARG A CA 1
ATOM 571 C C . ARG A 1 69 ? -45.279 68.697 9.017 1.00 12.03 108 ARG A C 1
ATOM 572 O O . ARG A 1 69 ? -44.438 68.466 9.911 1.00 13.94 108 ARG A O 1
ATOM 580 N N . PHE A 1 70 ? -45.358 69.794 8.316 1.00 12.33 109 PHE A N 1
ATOM 581 C CA . PHE A 1 70 ? -44.426 70.873 8.503 1.00 12.31 109 PHE A CA 1
ATOM 582 C C . PHE A 1 70 ? -45.180 72.129 8.456 1.00 15.06 109 PHE A C 1
ATOM 583 O O . PHE A 1 70 ? -46.096 72.345 7.678 1.00 13.81 109 PHE A O 1
ATOM 591 N N . ALA A 1 71 ? -44.818 73.021 9.420 1.00 12.58 110 ALA A N 1
ATOM 592 C CA . ALA A 1 71 ? -45.581 74.245 9.509 1.00 13.17 110 ALA A CA 1
ATOM 593 C C . ALA A 1 71 ? -44.795 75.260 8.787 1.00 13.73 110 ALA A C 1
ATOM 594 O O . ALA A 1 71 ? -43.822 75.872 9.228 1.00 15.78 110 ALA A O 1
ATOM 596 N N . LEU A 1 72 ? -45.104 75.396 7.473 1.00 13.21 111 LEU A N 1
ATOM 597 C CA . LEU A 1 72 ? -44.239 76.194 6.701 1.00 12.34 111 LEU A CA 1
ATOM 598 C C . LEU A 1 72 ? -44.675 77.698 6.885 1.00 13.11 111 LEU A C 1
ATOM 599 O O . LEU A 1 72 ? -45.786 78.011 7.281 1.00 16.66 111 LEU A O 1
ATOM 604 N N . PRO A 1 73 ? -43.813 78.628 6.508 1.00 15.02 112 PRO A N 1
ATOM 605 C CA . PRO A 1 73 ? -44.085 80.051 6.646 1.00 16.54 112 PRO A CA 1
ATOM 606 C C . PRO A 1 73 ? -45.226 80.444 5.793 1.00 18.60 112 PRO A C 1
ATOM 607 O O . PRO A 1 73 ? -45.595 79.751 4.833 1.00 16.79 112 PRO A O 1
ATOM 611 N N . ASP A 1 74 ? -45.841 81.540 6.181 1.00 16.04 113 ASP A N 1
ATOM 612 C CA . ASP A 1 74 ? -47.029 82.033 5.419 1.00 18.60 113 ASP A CA 1
ATOM 613 C C . ASP A 1 74 ? -46.668 82.422 3.992 1.00 17.13 113 ASP A C 1
ATOM 614 O O . ASP A 1 74 ? -47.611 82.515 3.175 1.00 22.20 113 ASP A O 1
ATOM 619 N N . SER A 1 75 ? -45.415 82.601 3.664 1.00 16.49 114 SER A N 1
ATOM 620 C CA . SER A 1 75 ? -44.979 82.922 2.321 1.00 18.55 114 SER A CA 1
ATOM 621 C C . SER A 1 75 ? -45.175 81.720 1.399 1.00 21.48 114 SER A C 1
ATOM 622 O O . SER A 1 75 ? -45.147 81.955 0.169 1.00 18.81 114 SER A O 1
ATOM 625 N N . ALA A 1 76 ? -45.301 80.495 1.954 1.00 17.40 115 ALA A N 1
ATOM 626 C CA . ALA A 1 76 ? -45.458 79.323 1.049 1.00 17.90 115 ALA A CA 1
ATOM 627 C C . ALA A 1 76 ? -46.812 79.474 0.360 1.00 17.43 115 ALA A C 1
ATOM 628 O O . ALA A 1 76 ? -47.870 79.594 1.006 1.00 19.05 115 ALA A O 1
ATOM 630 N N . ASP A 1 77 ? -46.776 79.414 -0.977 1.00 17.47 116 ASP A N 1
ATOM 631 C CA . ASP A 1 77 ? -48.054 79.568 -1.700 1.00 17.89 116 ASP A CA 1
ATOM 632 C C . ASP A 1 77 ? -48.654 78.221 -1.836 1.00 16.74 116 ASP A C 1
ATOM 633 O O . ASP A 1 77 ? -48.256 77.362 -2.604 1.00 16.94 116 ASP A O 1
ATOM 638 N N . ALA A 1 78 ? -49.691 77.995 -1.072 1.00 16.58 117 ALA A N 1
ATOM 639 C CA . ALA A 1 78 ? -50.321 76.716 -1.050 1.00 16.42 117 ALA A CA 1
ATOM 640 C C . ALA A 1 78 ? -51.026 76.300 -2.332 1.00 17.12 117 ALA A C 1
ATOM 641 O O . ALA A 1 78 ? -51.350 75.157 -2.492 1.00 20.75 117 ALA A O 1
ATOM 643 N N . ASP A 1 79 ? -51.130 77.272 -3.206 1.00 15.88 118 ASP A N 1
ATOM 644 C CA . ASP A 1 79 ? -51.780 76.997 -4.527 1.00 18.30 118 ASP A CA 1
ATOM 645 C C . ASP A 1 79 ? -50.735 76.767 -5.545 1.00 17.33 118 ASP A C 1
ATOM 646 O O . ASP A 1 79 ? -51.055 76.511 -6.716 1.00 17.02 118 ASP A O 1
ATOM 651 N N . GLY A 1 80 ? -49.488 76.660 -5.160 1.00 14.52 119 GLY A N 1
ATOM 652 C CA . GLY A 1 80 ? -48.381 76.483 -6.168 1.00 14.52 119 GLY A CA 1
ATOM 653 C C . GLY A 1 80 ? -47.693 75.130 -6.058 1.00 13.66 119 GLY A C 1
ATOM 654 O O . GLY A 1 80 ? -46.660 75.019 -6.661 1.00 15.39 119 GLY A O 1
ATOM 655 N N . ILE A 1 81 ? -48.203 74.190 -5.277 1.00 13.60 120 ILE A N 1
ATOM 656 C CA . ILE A 1 81 ? -47.352 73.044 -4.972 1.00 12.45 120 ILE A CA 1
ATOM 657 C C . ILE A 1 81 ? -47.219 72.160 -6.209 1.00 15.28 120 ILE A C 1
ATOM 658 O O . ILE A 1 81 ? -48.201 71.929 -6.871 1.00 15.45 120 ILE A O 1
ATOM 663 N N . THR A 1 82 ? -46.022 71.667 -6.416 1.00 13.68 121 THR A N 1
ATOM 664 C CA . THR A 1 82 ? -45.838 70.537 -7.277 1.00 14.12 121 THR A CA 1
ATOM 665 C C . THR A 1 82 ? -45.144 69.470 -6.491 1.00 13.66 121 THR A C 1
ATOM 666 O O . THR A 1 82 ? -44.429 69.784 -5.562 1.00 13.76 121 THR A O 1
ATOM 670 N N . ALA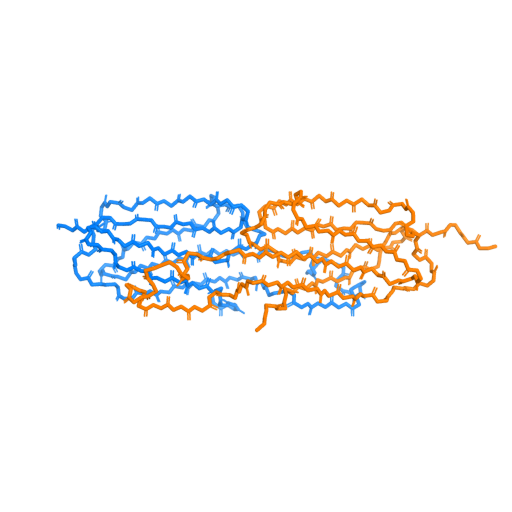 A 1 83 ? -45.337 68.260 -6.909 1.00 12.45 122 ALA A N 1
ATOM 671 C CA . ALA A 1 83 ? -44.581 67.192 -6.225 1.00 12.41 122 ALA A CA 1
ATOM 672 C C . ALA A 1 83 ? 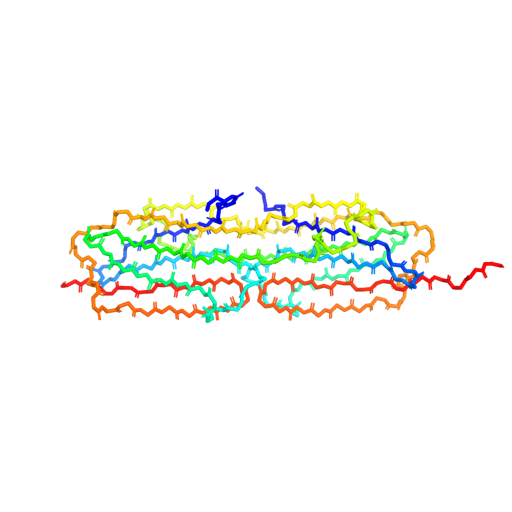-44.235 66.169 -7.234 1.00 13.06 122 ALA A C 1
ATOM 673 O O . ALA A 1 83 ? -45.160 65.753 -7.984 1.00 14.86 122 ALA A O 1
ATOM 675 N N . ALA A 1 84 ? -42.977 65.769 -7.230 1.00 13.07 123 ALA A N 1
ATOM 676 C CA . ALA A 1 84 ? -42.586 64.752 -8.226 1.00 15.18 123 ALA A CA 1
ATOM 677 C C . ALA A 1 84 ? -41.501 63.989 -7.599 1.00 16.21 123 ALA A C 1
ATOM 678 O O . ALA A 1 84 ? -40.717 64.537 -6.832 1.00 14.88 123 ALA A O 1
ATOM 680 N N . GLY A 1 85 ? -41.529 62.709 -7.945 1.00 16.26 124 GLY A N 1
ATOM 681 C CA . GLY A 1 85 ? -40.592 61.776 -7.259 1.00 16.99 124 GLY A CA 1
ATOM 682 C C . GLY A 1 85 ? -39.622 61.210 -8.227 1.00 20.44 124 GLY A C 1
ATOM 683 O O . GLY A 1 85 ? -39.968 61.000 -9.445 1.00 20.01 124 GLY A O 1
ATOM 684 N N . ARG A 1 86 ? -38.418 60.874 -7.791 1.00 17.51 125 ARG A N 1
ATOM 685 C CA . ARG A 1 86 ? -37.520 60.113 -8.622 1.00 20.28 125 ARG A CA 1
ATOM 686 C C . ARG A 1 86 ? -36.753 59.223 -7.625 1.00 18.10 125 ARG A C 1
ATOM 687 O O . ARG A 1 86 ? -36.251 59.765 -6.669 1.00 16.89 125 ARG A O 1
ATOM 695 N N . ASN A 1 87 ? -36.680 57.944 -7.967 1.00 14.95 126 ASN A N 1
ATOM 696 C CA . ASN A 1 87 ? -35.865 57.039 -7.116 1.00 17.12 126 ASN A CA 1
ATOM 697 C C . ASN A 1 87 ? -36.273 57.140 -5.673 1.00 15.94 126 ASN A C 1
ATOM 698 O O . ASN A 1 87 ? -35.393 57.088 -4.821 1.00 17.44 126 ASN A O 1
ATOM 703 N N . GLY A 1 88 ? -37.554 57.317 -5.447 1.00 13.69 127 GLY A N 1
ATOM 704 C CA . GLY A 1 88 ? -38.020 57.283 -4.016 1.00 15.71 127 GLY A CA 1
ATOM 705 C C . GLY A 1 88 ? -37.796 58.561 -3.268 1.00 15.50 127 GLY A C 1
ATOM 706 O O . GLY A 1 88 ? -38.155 58.577 -2.118 1.00 17.76 127 GLY A O 1
ATOM 707 N N . VAL A 1 89 ? -37.320 59.591 -3.939 1.00 13.42 128 VAL A N 1
ATOM 708 C CA . VAL A 1 89 ? -37.296 60.889 -3.273 1.00 14.23 128 VAL A CA 1
ATOM 709 C C . VAL A 1 89 ? -38.406 61.681 -3.862 1.00 16.23 128 VAL A C 1
ATOM 710 O O . VAL A 1 89 ? -38.378 61.943 -5.082 1.00 17.88 128 VAL A O 1
ATOM 714 N N . LEU A 1 90 ? -39.266 62.171 -3.006 1.00 14.08 129 LEU A N 1
ATOM 715 C CA . LEU A 1 90 ? -40.316 63.029 -3.445 1.00 13.79 129 LEU A CA 1
ATOM 716 C C . LEU A 1 90 ? -39.858 64.462 -3.294 1.00 15.66 129 LEU A C 1
ATOM 717 O O . LEU A 1 90 ? -39.442 64.846 -2.214 1.00 15.98 129 LEU A O 1
ATOM 722 N N . GLU A 1 91 ? -39.942 65.261 -4.344 1.00 11.60 130 GLU A N 1
ATOM 723 C CA . GLU A 1 91 ? -39.464 66.6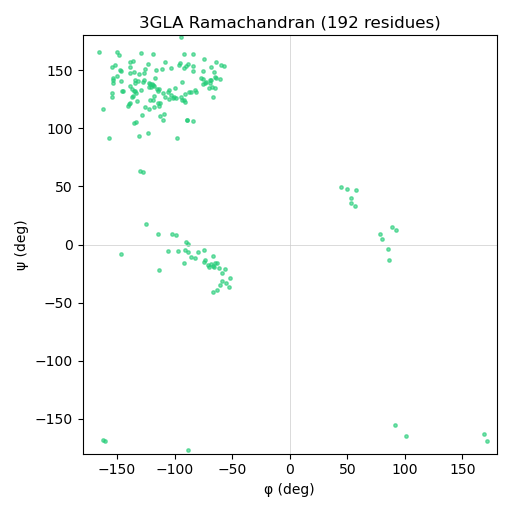35 -4.267 1.00 13.19 130 GLU A CA 1
ATOM 724 C C . GLU A 1 91 ? -40.695 67.456 -4.396 1.00 14.65 130 GLU A C 1
ATOM 725 O O . GLU A 1 91 ? -41.413 67.450 -5.386 1.00 13.59 130 GLU A O 1
ATOM 731 N N . ILE A 1 92 ? -40.971 68.232 -3.375 1.00 10.69 131 ILE A N 1
ATOM 732 C CA . ILE A 1 92 ? -42.146 69.010 -3.320 1.00 10.86 131 ILE A CA 1
ATOM 733 C C . ILE A 1 92 ? -41.688 70.448 -3.409 1.00 11.99 131 ILE A C 1
ATOM 734 O O . ILE A 1 92 ? -40.879 70.921 -2.636 1.00 13.54 131 ILE A O 1
ATOM 739 N N . ARG A 1 93 ? -42.163 71.167 -4.386 1.00 11.36 132 ARG A N 1
ATOM 740 C CA . ARG A 1 93 ? -41.704 72.561 -4.608 1.00 11.06 132 ARG A CA 1
ATOM 741 C C . ARG A 1 93 ? -42.831 73.441 -4.458 1.00 12.91 132 ARG A C 1
ATOM 742 O O . ARG A 1 93 ? -43.946 73.171 -4.906 1.00 13.90 132 ARG A O 1
ATOM 750 N N . ILE A 1 94 ? -42.637 74.573 -3.757 1.00 11.81 133 ILE A N 1
ATOM 751 C CA . ILE A 1 94 ? -43.753 75.404 -3.444 1.00 13.02 133 ILE A CA 1
ATOM 752 C C . ILE A 1 94 ? -43.215 76.838 -3.617 1.00 15.02 133 ILE A C 1
ATOM 753 O O . ILE A 1 94 ? -42.309 77.290 -2.930 1.00 15.29 133 ILE A O 1
ATOM 758 N N . PRO A 1 95 ? -43.766 77.616 -4.490 1.00 15.05 134 PRO A N 1
ATOM 759 C CA . PRO A 1 95 ? -43.364 79.013 -4.638 1.00 15.57 134 PRO A CA 1
ATOM 760 C C . PRO A 1 95 ? -43.764 79.800 -3.453 1.00 15.88 134 PRO A C 1
ATOM 761 O O . PRO A 1 95 ? -44.682 79.445 -2.787 1.00 17.44 134 PRO A O 1
ATOM 765 N N . LYS A 1 96 ? -42.983 80.850 -3.249 1.00 18.27 135 LYS A N 1
ATOM 766 C CA . LYS A 1 96 ? -43.453 81.847 -2.289 1.00 20.48 135 LYS A CA 1
ATOM 767 C C . LYS A 1 96 ? -44.397 82.830 -2.926 1.00 24.42 135 LYS A C 1
ATOM 768 O O . LYS A 1 96 ? -44.352 83.081 -4.156 1.00 25.48 135 LYS A O 1
ATOM 774 N N . ARG A 1 97 ? -45.288 83.312 -2.129 1.00 25.30 136 ARG A N 1
ATOM 775 C CA . ARG A 1 97 ? -46.248 84.341 -2.596 1.00 27.95 136 ARG A CA 1
ATOM 776 C C . ARG A 1 97 ? -45.529 85.623 -2.942 1.00 32.61 136 ARG A C 1
ATOM 777 O O . ARG A 1 97 ? -44.333 85.871 -2.673 1.00 36.39 136 ARG A O 1
ATOM 785 N N . GLN B 1 2 ? -23.271 58.973 8.966 1.00 34.96 41 GLN B N 1
ATOM 786 C CA . GLN B 1 2 ? -23.072 57.908 7.908 1.00 33.32 41 GLN B CA 1
ATOM 787 C C . GLN B 1 2 ? -24.403 57.383 7.482 1.00 32.01 41 GLN B C 1
ATOM 788 O O . GLN B 1 2 ? -25.291 57.104 8.344 1.00 32.74 41 GLN B O 1
ATOM 794 N N . TRP B 1 3 ? -24.535 57.133 6.182 1.00 27.36 42 TRP B N 1
ATOM 795 C CA . TRP B 1 3 ? -25.789 56.761 5.743 1.00 20.37 42 TRP B CA 1
ATOM 796 C C . TRP B 1 3 ? -25.610 55.201 5.901 1.00 19.56 42 TRP B C 1
ATOM 797 O O . TRP B 1 3 ? -24.631 54.600 5.401 1.00 19.34 42 TRP B O 1
ATOM 808 N N . VAL B 1 4 ? -26.573 54.577 6.561 1.00 18.21 43 VAL B N 1
ATOM 809 C CA . VAL B 1 4 ? -26.640 53.133 6.585 1.00 16.63 43 VAL B CA 1
ATOM 810 C C . VAL B 1 4 ? -28.038 52.827 6.037 1.00 17.20 43 VAL B C 1
ATOM 811 O O . VAL B 1 4 ? -29.004 52.796 6.756 1.00 18.28 43 VAL B O 1
ATOM 815 N N . PRO B 1 5 ? -28.124 52.555 4.754 1.00 14.93 44 PRO B N 1
ATOM 816 C CA . PRO B 1 5 ? -29.395 52.351 4.131 1.00 15.45 44 PRO B CA 1
ATOM 817 C C . PRO B 1 5 ? -29.983 51.058 4.681 1.00 16.22 44 PRO B C 1
ATOM 818 O O . PRO B 1 5 ? -29.328 50.071 4.758 1.00 17.32 44 PRO B O 1
ATOM 822 N N . ARG B 1 6 ? -31.248 51.104 5.001 1.00 15.11 45 ARG B N 1
ATOM 823 C CA . ARG B 1 6 ? -31.894 49.926 5.591 1.00 14.62 45 ARG B CA 1
ATOM 824 C C . ARG B 1 6 ? -32.218 48.871 4.604 1.00 14.77 45 ARG B C 1
ATOM 825 O O . ARG B 1 6 ? -32.545 49.172 3.463 1.00 15.29 45 ARG B O 1
ATOM 833 N N . VAL B 1 7 ? -32.071 47.626 5.007 1.00 13.18 46 VAL B N 1
ATOM 834 C CA . VAL B 1 7 ? -32.210 46.484 4.084 1.00 16.46 46 VAL B CA 1
ATOM 835 C C . VAL B 1 7 ? -33.071 45.439 4.783 1.00 15.45 46 VAL B C 1
ATOM 836 O O . VAL B 1 7 ? -33.034 45.277 6.045 1.00 16.60 46 VAL B O 1
ATOM 840 N N . ASP B 1 8 ? -33.889 44.842 4.022 1.00 15.72 47 ASP B N 1
ATOM 841 C CA . ASP B 1 8 ? -34.508 43.592 4.534 1.00 15.79 47 ASP B CA 1
ATOM 842 C C . ASP B 1 8 ? -33.947 42.464 3.725 1.00 17.97 47 ASP B C 1
ATOM 843 O O . ASP B 1 8 ? -33.628 42.627 2.513 1.00 16.52 47 ASP B O 1
ATOM 848 N N . ILE B 1 9 ? -33.877 41.294 4.352 1.00 17.35 48 ILE B N 1
ATOM 849 C CA . ILE B 1 9 ? -33.350 40.157 3.571 1.00 17.31 48 ILE B CA 1
ATOM 850 C C . ILE B 1 9 ? -34.230 38.984 3.884 1.00 18.27 48 ILE B C 1
ATOM 851 O O . ILE B 1 9 ? -34.569 38.746 5.059 1.00 19.82 48 ILE B O 1
ATOM 856 N N . LYS B 1 10 ? -34.612 38.299 2.826 1.00 17.59 49 LYS B N 1
ATOM 857 C CA . LYS B 1 10 ? -35.587 37.228 2.868 1.00 19.75 49 LYS B CA 1
ATOM 858 C C . LYS B 1 10 ? -34.955 36.035 2.225 1.00 22.71 49 LYS B C 1
ATOM 859 O O . LYS B 1 10 ? -34.286 36.090 1.206 1.00 21.55 49 LYS B O 1
ATOM 865 N N . GLU B 1 11 ? -35.243 34.884 2.819 1.00 21.56 50 GLU B N 1
ATOM 866 C CA . GLU B 1 11 ? -34.804 33.657 2.178 1.00 23.86 50 GLU B CA 1
ATOM 867 C C . GLU B 1 11 ? -36.021 32.938 1.640 1.00 26.02 50 GLU B C 1
ATOM 868 O O . GLU B 1 11 ? -37.025 32.622 2.362 1.00 27.56 50 GLU B O 1
ATOM 874 N N . GLU B 1 12 ? -36.110 32.875 0.342 1.00 27.21 51 GLU B N 1
ATOM 875 C CA . GLU B 1 12 ? -37.206 32.161 -0.355 1.00 28.70 51 GLU B CA 1
ATOM 876 C C . GLU B 1 12 ? -36.676 30.759 -0.645 1.00 29.20 51 GLU B C 1
ATOM 877 O O . GLU B 1 12 ? -35.530 30.430 -0.295 1.00 28.78 51 GLU B O 1
ATOM 883 N N . VAL B 1 13 ? -37.549 29.948 -1.254 1.00 31.83 52 VAL B N 1
ATOM 884 C CA . VAL B 1 13 ? -37.185 28.542 -1.465 1.00 35.27 52 VAL B CA 1
ATOM 885 C C . VAL B 1 13 ? -36.035 28.446 -2.461 1.00 33.84 52 VAL B C 1
ATOM 886 O O . VAL B 1 13 ? -35.051 27.753 -2.189 1.00 38.02 52 VAL B O 1
ATOM 890 N N . ASN B 1 14 ? -36.084 29.249 -3.491 1.00 34.82 53 ASN B N 1
ATOM 891 C CA . ASN B 1 14 ? -35.007 29.220 -4.510 1.00 36.00 53 ASN B CA 1
ATOM 892 C C . ASN B 1 14 ? -34.011 30.384 -4.486 1.00 34.51 53 ASN B C 1
ATOM 893 O O . ASN B 1 14 ? -33.061 30.410 -5.280 1.00 32.66 53 ASN B O 1
ATOM 898 N N . HIS B 1 15 ? -34.251 31.387 -3.624 1.00 31.10 54 HIS B N 1
ATOM 899 C CA . HIS B 1 15 ? -33.483 32.630 -3.775 1.00 29.10 54 HIS B CA 1
ATOM 900 C C . HIS B 1 15 ? -33.443 33.296 -2.411 1.00 25.67 54 HIS B C 1
ATOM 901 O O . HIS B 1 15 ? -34.289 33.022 -1.516 1.00 26.58 54 HIS B O 1
ATOM 908 N N . PHE B 1 16 ? -32.389 34.058 -2.239 1.00 22.11 55 PHE B N 1
ATOM 909 C CA . PHE B 1 16 ? -32.478 35.100 -1.176 1.00 18.84 55 PHE B CA 1
ATOM 910 C C . PHE B 1 16 ? -32.884 36.407 -1.897 1.00 21.10 55 PHE B C 1
ATOM 911 O O . PHE B 1 16 ? -32.605 36.583 -3.102 1.00 20.73 55 PHE B O 1
ATOM 919 N N . VAL B 1 17 ? -33.526 37.315 -1.157 1.00 19.46 56 VAL B N 1
ATOM 920 C CA . VAL B 1 17 ? -33.863 38.553 -1.800 1.00 19.22 56 VAL B CA 1
ATOM 921 C C . VAL B 1 17 ? -33.427 39.625 -0.770 1.00 18.81 56 VAL B C 1
ATOM 922 O O . VAL B 1 17 ? -33.722 39.499 0.436 1.00 19.15 56 VAL B O 1
ATOM 926 N N . LEU B 1 18 ? -32.681 40.618 -1.251 1.00 17.72 57 LEU B N 1
ATOM 927 C CA . LEU B 1 18 ? -32.352 41.717 -0.371 1.00 17.94 57 LEU B CA 1
ATOM 928 C C . LEU B 1 18 ? -33.045 42.920 -0.903 1.00 18.06 57 LEU B C 1
ATOM 929 O O . LEU B 1 18 ? -33.055 43.169 -2.118 1.00 18.33 57 LEU B O 1
ATOM 934 N N . TYR B 1 19 ? -33.686 43.665 -0.003 1.00 16.21 58 TYR B N 1
ATOM 935 C CA . TYR B 1 19 ? -34.398 44.861 -0.463 1.00 16.09 58 TYR B CA 1
ATOM 936 C C . TYR B 1 19 ? -33.717 45.996 0.263 1.00 16.85 58 TYR B C 1
ATOM 937 O O . TYR B 1 19 ? -33.519 45.930 1.472 1.00 17.95 58 TYR B O 1
ATOM 946 N N . ALA B 1 20 ? -33.213 46.987 -0.496 1.00 13.25 59 ALA B N 1
ATOM 947 C CA . ALA B 1 20 ? -32.482 48.031 0.160 1.00 14.50 59 ALA B CA 1
ATOM 948 C C . ALA B 1 20 ? -33.169 49.342 -0.128 1.00 15.70 59 ALA B C 1
ATOM 949 O O . ALA B 1 20 ? -33.497 49.668 -1.267 1.00 16.78 59 ALA B O 1
ATOM 951 N N . ASP B 1 21 ? -33.317 50.123 0.880 1.00 13.73 60 ASP B N 1
ATOM 952 C CA . ASP B 1 21 ? -33.907 51.432 0.657 1.00 12.96 60 ASP B CA 1
ATOM 953 C C . ASP B 1 21 ? -32.736 52.358 0.339 1.00 13.37 60 ASP B C 1
ATOM 954 O O . ASP B 1 21 ? -31.957 52.808 1.201 1.00 14.38 60 ASP B O 1
ATOM 959 N N . LEU B 1 22 ? -32.709 52.687 -0.952 1.00 14.72 61 LEU B N 1
ATOM 960 C CA . LEU B 1 22 ? -31.635 53.560 -1.466 1.00 13.93 61 LEU B CA 1
ATOM 961 C C . LEU B 1 22 ? -32.263 54.700 -2.204 1.00 14.90 61 LEU B C 1
ATOM 962 O O . LEU B 1 22 ? -31.991 54.900 -3.382 1.00 15.51 61 LEU B O 1
ATOM 967 N N . PRO B 1 23 ? -33.037 55.508 -1.486 1.00 15.27 62 PRO B N 1
ATOM 968 C CA . PRO B 1 23 ? -33.701 56.594 -2.230 1.00 16.45 62 PRO B CA 1
ATOM 969 C C . PRO B 1 23 ? -32.687 57.614 -2.726 1.00 15.45 62 PRO B C 1
ATOM 970 O O . PRO B 1 23 ? -31.613 57.799 -2.213 1.00 15.63 62 PRO B O 1
ATOM 974 N N . GLY B 1 24 ? -32.977 58.071 -3.940 1.00 16.77 63 GLY B N 1
ATOM 975 C CA . GLY B 1 24 ? -32.202 59.216 -4.416 1.00 17.10 63 GLY B CA 1
ATOM 976 C C . GLY B 1 24 ? -30.969 58.784 -5.201 1.00 23.62 63 GLY B C 1
ATOM 977 O O . GLY B 1 24 ? -30.069 59.634 -5.411 1.00 23.15 63 GLY B O 1
ATOM 978 N N . ILE B 1 25 ? -30.907 57.502 -5.557 1.00 19.36 64 ILE B N 1
ATOM 979 C CA . ILE B 1 25 ? -29.797 56.953 -6.347 1.00 21.33 64 ILE B CA 1
ATOM 980 C C . ILE B 1 25 ? -30.372 56.238 -7.455 1.00 21.38 64 ILE B C 1
ATOM 981 O O . ILE B 1 25 ? -31.221 55.402 -7.354 1.00 20.17 64 ILE B O 1
ATOM 986 N N . ASP B 1 26 ? -29.850 56.472 -8.675 1.00 22.54 65 ASP B N 1
ATOM 987 C CA . ASP B 1 26 ? -30.282 55.597 -9.716 1.00 24.26 65 ASP B CA 1
ATOM 988 C C . ASP B 1 26 ? -29.727 54.158 -9.511 1.00 21.88 65 ASP B C 1
ATOM 989 O O . ASP B 1 26 ? -28.616 54.048 -9.096 1.00 24.42 65 ASP B O 1
ATOM 994 N N . PRO B 1 27 ? -30.511 53.190 -9.743 1.00 22.26 66 PRO B N 1
ATOM 995 C CA . PRO B 1 27 ? -30.129 51.839 -9.430 1.00 26.60 66 PRO B CA 1
ATOM 996 C C . PRO B 1 27 ? -28.808 51.48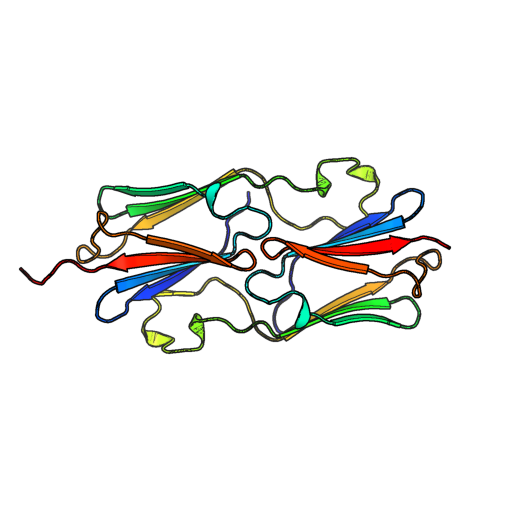1 -10.102 1.00 30.08 66 PRO B C 1
ATOM 997 O O . PRO B 1 27 ? -27.980 50.758 -9.529 1.00 28.78 66 PRO B O 1
ATOM 1001 N N . SER B 1 28 ? -28.580 52.041 -11.286 1.00 31.38 67 SER B N 1
ATOM 1002 C CA . SER B 1 28 ? -27.358 51.673 -12.025 1.00 32.53 67 SER B CA 1
ATOM 1003 C C . SER B 1 28 ? -26.102 52.194 -11.313 1.00 31.98 67 SER B C 1
ATOM 1004 O O . SER B 1 28 ? -25.014 51.665 -11.592 1.00 34.06 67 SER B O 1
ATOM 1007 N N . GLN B 1 29 ? -26.240 53.152 -10.374 1.00 27.11 68 GLN B N 1
ATOM 1008 C CA . GLN B 1 29 ? -25.170 53.654 -9.620 1.00 27.19 68 GLN B CA 1
ATOM 1009 C C . GLN B 1 29 ? -24.877 52.905 -8.273 1.00 24.16 68 GLN B C 1
ATOM 1010 O O . GLN B 1 29 ? -24.059 53.350 -7.519 1.00 27.09 68 GLN B O 1
ATOM 1016 N N . ILE B 1 30 ? -25.639 51.861 -8.032 1.00 22.98 69 ILE B N 1
ATOM 1017 C CA . ILE B 1 30 ? -25.443 51.118 -6.770 1.00 21.00 69 ILE B CA 1
ATOM 1018 C C . ILE B 1 30 ? -24.595 49.937 -7.193 1.00 22.05 69 ILE B C 1
ATOM 1019 O O . ILE B 1 30 ? -24.919 49.202 -8.140 1.00 23.91 69 ILE B O 1
ATOM 1024 N N . GLU B 1 31 ? -23.507 49.791 -6.505 1.00 21.62 70 GLU B N 1
ATOM 1025 C CA . GLU B 1 31 ? -22.591 48.647 -6.850 1.00 22.83 70 GLU B CA 1
ATOM 1026 C C . GLU B 1 31 ? -23.013 47.517 -6.021 1.00 21.93 70 GLU B C 1
ATOM 1027 O O . GLU B 1 31 ? -23.017 47.636 -4.799 1.00 21.44 70 GLU B O 1
ATOM 1033 N N . VAL B 1 32 ? -23.355 46.422 -6.644 1.00 20.88 71 VAL B N 1
ATOM 1034 C CA . VAL B 1 32 ? -23.706 45.205 -5.917 1.00 21.44 71 VAL B CA 1
ATOM 1035 C C . VAL B 1 32 ? -22.648 44.222 -6.266 1.00 24.42 71 VAL B C 1
ATOM 1036 O O . VAL B 1 32 ? -22.386 44.056 -7.459 1.00 24.22 71 VAL B O 1
ATOM 1040 N N . GLN B 1 33 ? -22.094 43.563 -5.270 1.00 22.09 72 GLN B N 1
ATOM 1041 C CA . GLN B 1 33 ? -21.036 42.539 -5.517 1.00 24.19 72 GLN B CA 1
ATOM 1042 C C . GLN B 1 33 ? -21.224 41.504 -4.482 1.00 25.96 72 GLN B C 1
ATOM 1043 O O . GLN B 1 33 ? -21.747 41.764 -3.372 1.00 23.75 72 GLN B O 1
ATOM 1049 N N . MET B 1 34 ? -20.895 40.241 -4.799 1.00 23.40 73 MET B N 1
ATOM 1050 C CA . MET B 1 34 ? -20.950 39.246 -3.785 1.00 22.67 73 MET B CA 1
ATOM 1051 C C . MET B 1 34 ? -19.675 38.439 -3.976 1.00 26.77 73 MET B C 1
ATOM 1052 O O . MET B 1 34 ? -19.374 38.018 -5.110 1.00 25.90 73 MET B O 1
ATOM 1057 N N . ASP B 1 35 ? -18.926 38.265 -2.938 1.00 27.48 74 ASP B N 1
ATOM 1058 C CA . ASP B 1 35 ? -17.649 37.547 -3.051 1.00 31.71 74 ASP B CA 1
ATOM 1059 C C . ASP B 1 35 ? -17.544 36.841 -1.684 1.00 31.95 74 ASP B C 1
ATOM 1060 O O . ASP B 1 35 ? -17.949 37.353 -0.676 1.00 30.30 74 ASP B O 1
ATOM 1065 N N . LYS B 1 36 ? -17.060 35.593 -1.653 1.00 31.06 75 LYS B N 1
ATOM 1066 C CA . LYS B 1 36 ? -16.859 34.899 -0.382 1.00 32.47 75 LYS B CA 1
ATOM 1067 C C . LYS B 1 36 ? -18.101 34.807 0.468 1.00 29.28 75 LYS B C 1
ATOM 1068 O O . LYS B 1 36 ? -18.007 34.821 1.736 1.00 30.75 75 LYS B O 1
ATOM 1074 N N . GLY B 1 37 ? -19.255 34.702 -0.170 1.00 25.84 76 GLY B N 1
ATOM 1075 C CA . GLY B 1 37 ? -20.527 34.481 0.530 1.00 25.59 76 GLY B CA 1
ATOM 1076 C C . GLY B 1 37 ? -21.025 35.815 1.132 1.00 24.49 76 GLY B C 1
ATOM 1077 O O . GLY B 1 37 ? -22.023 35.802 1.771 1.00 26.84 76 GLY B O 1
ATOM 1078 N N . ILE B 1 38 ? -20.366 36.918 0.770 1.00 22.94 77 ILE B N 1
ATOM 1079 C CA . ILE B 1 38 ? -20.762 38.203 1.439 1.00 22.11 77 ILE B CA 1
ATOM 1080 C C . ILE B 1 38 ? -21.273 39.101 0.304 1.00 19.34 77 ILE B C 1
ATOM 1081 O O . ILE B 1 38 ? -20.524 39.532 -0.617 1.00 20.63 77 ILE B O 1
ATOM 1086 N N . LEU B 1 39 ? -22.580 39.473 0.433 1.00 19.28 78 LEU B N 1
ATOM 1087 C CA . LEU B 1 39 ? -23.182 40.385 -0.517 1.00 17.41 78 LEU B CA 1
ATOM 1088 C C . LEU B 1 39 ? -22.927 41.801 -0.044 1.00 20.85 78 LEU B C 1
ATOM 1089 O O . LEU B 1 39 ? -23.215 42.106 1.105 1.00 22.26 78 LEU B O 1
ATOM 1094 N N . SER B 1 40 ? -22.453 42.652 -0.944 1.00 19.13 79 SER B N 1
ATOM 1095 C CA . SER B 1 40 ? -22.037 44.042 -0.608 1.00 19.89 79 SER B CA 1
ATOM 1096 C C . SER B 1 40 ? -22.901 44.965 -1.476 1.00 20.89 79 SER B C 1
ATOM 1097 O O . SER B 1 40 ? -23.180 44.719 -2.662 1.00 19.91 79 SER B O 1
ATOM 1100 N N . ILE B 1 41 ? -23.368 46.036 -0.870 1.00 20.15 80 ILE B N 1
ATOM 1101 C CA . ILE B 1 41 ? -23.929 47.102 -1.633 1.00 17.21 80 ILE B CA 1
ATOM 1102 C C . ILE B 1 41 ? -23.159 48.335 -1.312 1.00 17.96 80 ILE B C 1
ATOM 1103 O O . ILE B 1 41 ? -22.854 48.588 -0.159 1.00 17.96 80 ILE B O 1
ATOM 1108 N N . ARG B 1 42 ? -22.874 49.145 -2.326 1.00 17.64 81 ARG B N 1
ATOM 1109 C CA . ARG B 1 42 ? -22.090 50.292 -2.030 1.00 18.02 81 ARG B CA 1
ATOM 1110 C C . ARG B 1 42 ? -22.454 51.352 -3.022 1.00 19.43 81 ARG B C 1
ATOM 1111 O O . ARG B 1 42 ? -22.959 51.048 -4.113 1.00 20.51 81 ARG B O 1
ATOM 1119 N N . GLY B 1 43 ? -22.250 52.588 -2.603 1.00 20.86 82 GLY B N 1
ATOM 1120 C CA . GLY B 1 43 ? -22.584 53.663 -3.555 1.00 23.05 82 GLY B CA 1
ATOM 1121 C C . GLY B 1 43 ? -22.541 54.955 -2.726 1.00 21.36 82 GLY B C 1
ATOM 1122 O O . GLY B 1 43 ? -21.941 55.023 -1.606 1.00 22.41 82 GLY B O 1
ATOM 1123 N N . GLU B 1 44 ? -23.165 55.967 -3.327 1.00 23.45 83 GLU B N 1
ATOM 1124 C CA . GLU B 1 44 ? -22.991 57.328 -2.727 1.00 22.86 83 GLU B CA 1
ATOM 1125 C C . GLU B 1 44 ? -24.226 58.048 -3.140 1.00 24.70 83 GLU B C 1
ATOM 1126 O O . GLU B 1 44 ? -24.764 57.906 -4.210 1.00 24.43 83 GLU B O 1
ATOM 1132 N N . ARG B 1 45 ? -24.755 58.817 -2.211 1.00 24.04 84 ARG B N 1
ATOM 1133 C CA . ARG B 1 45 ? -25.827 59.557 -2.564 1.00 24.08 84 ARG B CA 1
ATOM 1134 C C . ARG B 1 45 ? -25.432 60.983 -2.345 1.00 19.79 84 ARG B C 1
ATOM 1135 O O . ARG B 1 45 ? -24.835 61.257 -1.333 1.00 19.97 84 ARG B O 1
ATOM 1143 N N . LYS B 1 46 ? -25.775 61.889 -3.234 1.00 23.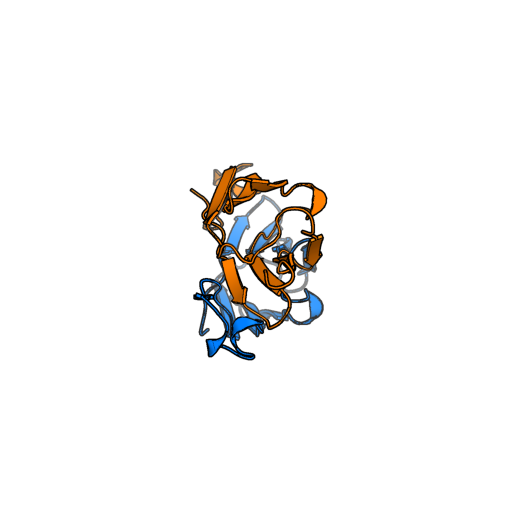22 85 LYS B N 1
ATOM 1144 C CA . LYS B 1 46 ? -25.623 63.281 -2.924 1.00 25.15 85 LYS B CA 1
ATOM 1145 C C . LYS B 1 46 ? -26.984 63.747 -2.309 1.00 21.66 85 LYS B C 1
ATOM 1146 O O . LYS B 1 46 ? -27.959 63.057 -2.456 1.00 25.18 85 LYS B O 1
ATOM 1152 N N . SER B 1 47 ? -26.903 64.879 -1.683 1.00 23.39 86 SER B N 1
ATOM 1153 C CA . SER B 1 47 ? -28.157 65.468 -1.196 1.00 22.33 86 SER B CA 1
ATOM 1154 C C . SER B 1 47 ? -28.118 66.911 -1.536 1.00 21.73 86 SER B C 1
ATOM 1155 O O . SER B 1 47 ? -27.136 67.626 -1.353 1.00 23.17 86 SER B O 1
ATOM 1158 N N . GLU B 1 48 ? -29.346 67.369 -1.772 1.00 21.88 87 GLU B N 1
ATOM 1159 C CA . GLU B 1 48 ? -29.532 68.751 -1.922 1.00 22.90 87 GLU B CA 1
ATOM 1160 C C . GLU B 1 48 ? -29.175 69.533 -0.725 1.00 23.54 87 GLU B C 1
ATOM 1161 O O . GLU B 1 48 ? -28.817 70.749 -0.845 1.00 22.94 87 GLU B O 1
ATOM 1167 N N . SER B 1 49 ? -29.121 68.889 0.438 1.00 23.28 88 SER B N 1
ATOM 1168 C CA . SER B 1 49 ? -28.893 69.684 1.570 1.00 19.73 88 SER B CA 1
ATOM 1169 C C . SER B 1 49 ? -27.448 70.199 1.678 1.00 23.26 88 SER B C 1
ATOM 1170 O O . SER B 1 49 ? -27.160 70.995 2.574 1.00 23.23 88 SER B O 1
ATOM 1173 N N . SER B 1 50 ? -26.548 69.620 0.876 1.00 25.03 89 SER B N 1
ATOM 1174 C CA . SER B 1 50 ? -25.171 69.997 0.954 1.00 26.52 89 SER B CA 1
ATOM 1175 C C . SER B 1 50 ? -24.976 71.255 0.131 1.00 28.70 89 SER B C 1
ATOM 1176 O O . SER B 1 50 ? -23.900 71.861 0.204 1.00 31.74 89 SER B O 1
ATOM 1179 N N . THR B 1 51 ? -25.957 71.636 -0.666 1.00 30.27 90 THR B N 1
ATOM 1180 C CA . THR B 1 51 ? -25.852 72.886 -1.480 1.00 33.78 90 THR B CA 1
ATOM 1181 C C . THR B 1 51 ? -26.709 73.944 -0.780 1.00 33.12 90 THR B C 1
ATOM 1182 O O . THR B 1 51 ? -27.861 73.667 -0.524 1.00 34.60 90 THR B O 1
ATOM 1186 N N . GLU B 1 52 ? -26.148 75.125 -0.513 1.00 32.60 91 GLU B N 1
ATOM 1187 C CA . GLU B 1 52 ? -26.982 76.239 0.057 1.00 29.71 91 GLU B CA 1
ATOM 1188 C C . GLU B 1 52 ? -27.582 75.690 1.355 1.00 26.42 91 GLU B C 1
ATOM 1189 O O . GLU B 1 52 ? -28.797 75.928 1.603 1.00 23.64 91 GLU B O 1
ATOM 1195 N N . THR B 1 53 ? -26.728 75.062 2.167 1.00 24.59 92 THR B N 1
ATOM 1196 C CA . THR B 1 53 ? -27.174 74.347 3.395 1.00 23.68 92 THR B CA 1
ATOM 1197 C C . THR B 1 53 ? -27.850 75.322 4.327 1.00 24.06 92 THR B C 1
ATOM 1198 O O . THR B 1 53 ? -28.843 74.993 5.021 1.00 19.54 92 THR B O 1
ATOM 1202 N N . GLU B 1 54 ? -27.367 76.564 4.341 1.00 20.70 93 GLU B N 1
ATOM 1203 C CA . GLU B 1 54 ? -27.910 77.540 5.232 1.00 21.89 93 GLU B CA 1
ATOM 1204 C C . GLU B 1 54 ? -29.427 77.902 4.923 1.00 23.22 93 GLU B C 1
ATOM 1205 O O . GLU B 1 54 ? -30.106 78.441 5.731 1.00 21.42 93 GLU B O 1
ATOM 1211 N N . ARG B 1 55 ? -29.939 77.553 3.753 1.00 17.99 94 ARG B N 1
ATOM 1212 C CA . ARG B 1 55 ? -31.310 77.881 3.410 1.00 16.04 94 ARG B CA 1
ATOM 1213 C C . ARG B 1 55 ? -32.197 76.736 3.919 1.00 15.10 94 ARG B C 1
ATOM 1214 O O . ARG B 1 55 ? -33.397 76.886 3.790 1.00 15.17 94 ARG B O 1
ATOM 1222 N N . PHE B 1 56 ? -31.619 75.637 4.427 1.00 14.53 95 PHE B N 1
ATOM 1223 C CA . PHE B 1 56 ? -32.478 74.521 4.914 1.00 14.78 95 PHE B CA 1
ATOM 1224 C C . PHE B 1 56 ? -32.969 74.824 6.276 1.00 15.38 95 PHE B C 1
ATOM 1225 O O . PHE B 1 56 ? -32.203 75.281 7.130 1.00 17.97 95 PHE B O 1
ATOM 1233 N N . SER B 1 57 ? -34.271 74.652 6.460 1.00 12.77 96 SER B N 1
ATOM 1234 C CA . SER B 1 57 ? -34.807 74.765 7.802 1.00 12.40 96 SER B CA 1
ATOM 1235 C C . SER B 1 57 ? -34.944 73.450 8.421 1.00 15.18 96 SER B C 1
ATOM 1236 O O . SER B 1 57 ? -35.292 73.370 9.634 1.00 14.01 96 SER B O 1
ATOM 1239 N N . ARG B 1 58 ? -34.694 72.368 7.682 1.00 13.34 97 ARG B N 1
ATOM 1240 C CA . ARG B 1 58 ? -34.718 71.060 8.274 1.00 12.70 97 ARG B CA 1
ATOM 1241 C C . ARG B 1 58 ? -33.834 70.231 7.449 1.00 15.70 97 ARG B C 1
ATOM 1242 O O . ARG B 1 58 ? -33.934 70.202 6.222 1.00 14.06 97 AR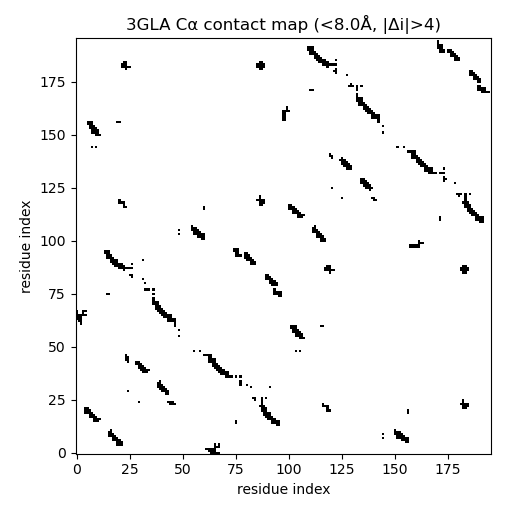G B O 1
ATOM 1250 N N . ILE B 1 59 ? -32.881 69.570 8.087 1.00 13.32 98 ILE B N 1
ATOM 1251 C CA . ILE B 1 59 ? -32.063 68.597 7.334 1.00 13.33 98 ILE B CA 1
ATOM 1252 C C . ILE B 1 59 ? -31.988 67.343 8.142 1.00 15.54 98 ILE B C 1
ATOM 1253 O O . ILE B 1 59 ? -31.555 67.337 9.364 1.00 16.91 98 ILE B O 1
ATOM 1258 N N . GLU B 1 60 ? -32.399 66.260 7.535 1.00 13.72 99 GLU B N 1
ATOM 1259 C CA . GLU B 1 60 ? -32.266 64.980 8.175 1.00 15.23 99 GLU B CA 1
ATOM 1260 C C . GLU B 1 60 ? -32.005 63.809 7.260 1.00 17.73 99 GLU B C 1
ATOM 1261 O O . GLU B 1 60 ? -31.687 62.717 7.732 1.00 19.36 99 GLU B O 1
ATOM 1267 N N . ARG B 1 61 ? -32.083 64.035 5.944 1.00 14.78 100 ARG B N 1
ATOM 1268 C CA . ARG B 1 61 ? -31.894 62.936 5.071 1.00 14.21 100 ARG B CA 1
ATOM 1269 C C . ARG B 1 61 ? -30.400 62.624 5.095 1.00 15.40 100 ARG B C 1
ATOM 1270 O O . ARG B 1 61 ? -29.539 63.486 4.997 1.00 16.26 100 ARG B O 1
ATOM 1278 N N . ARG B 1 62 ? -30.148 61.311 5.114 1.00 17.43 101 ARG B N 1
ATOM 1279 C CA . ARG B 1 62 ? -28.701 60.905 5.228 1.00 18.42 101 ARG B CA 1
ATOM 1280 C C . ARG B 1 62 ? -28.177 60.784 3.846 1.00 19.00 101 ARG B C 1
ATOM 1281 O O . ARG B 1 62 ? -28.906 60.415 2.885 1.00 20.43 101 ARG B O 1
ATOM 1289 N N . TYR B 1 63 ? -26.876 60.974 3.709 1.00 17.24 102 TYR B N 1
ATOM 1290 C CA . TYR B 1 63 ? -26.332 60.833 2.350 1.00 18.65 102 TYR B CA 1
ATOM 1291 C C . TYR B 1 63 ? -24.833 60.601 2.466 1.00 20.24 102 TYR B C 1
ATOM 1292 O O . TYR B 1 63 ? -24.405 60.349 3.589 1.00 19.98 102 TYR B O 1
ATOM 1301 N N . GLY B 1 64 ? -24.188 60.675 1.330 1.00 21.14 103 GLY B N 1
ATOM 1302 C CA . GLY B 1 64 ? -22.744 60.353 1.261 1.00 20.14 103 GLY B CA 1
ATOM 1303 C C . GLY B 1 64 ? -22.590 58.899 0.933 1.00 20.89 103 GLY B C 1
ATOM 1304 O O . GLY B 1 64 ? -23.486 58.267 0.334 1.00 18.88 103 GLY B O 1
ATOM 1305 N N . SER B 1 65 ? -21.444 58.372 1.329 1.00 20.89 104 SER B N 1
ATOM 1306 C CA . SER B 1 65 ? -21.174 57.021 0.832 1.00 21.53 104 SER B CA 1
ATOM 1307 C C . SER B 1 65 ? -21.871 56.003 1.760 1.00 17.93 104 SER B C 1
ATOM 1308 O O . SER B 1 65 ? -22.106 56.228 2.952 1.00 21.76 104 SER B O 1
ATOM 1312 N N . PHE B 1 66 ? -22.182 54.876 1.174 1.00 18.75 105 PHE B N 1
ATOM 1313 C CA . PHE B 1 66 ? -22.623 53.809 2.045 1.00 18.75 105 PHE B CA 1
ATOM 1314 C C . PHE B 1 66 ? -21.958 52.522 1.516 1.00 19.61 105 PHE B C 1
ATOM 1315 O O . PHE B 1 66 ? -21.530 52.458 0.380 1.00 18.27 105 PHE B O 1
ATOM 1323 N N . HIS B 1 67 ? -21.845 51.563 2.415 1.00 18.93 106 HIS B N 1
ATOM 1324 C CA . HIS B 1 67 ? -21.357 50.264 2.022 1.00 18.83 106 HIS B CA 1
ATOM 1325 C C . HIS B 1 67 ? -21.759 49.331 3.100 1.00 16.87 106 HIS B C 1
ATOM 1326 O O . HIS B 1 67 ? -21.427 49.510 4.266 1.00 20.98 106 HIS B O 1
ATOM 1333 N N . ARG B 1 68 ? -22.584 48.408 2.741 1.00 16.85 107 ARG B N 1
ATOM 1334 C CA . ARG B 1 68 ? -23.024 47.453 3.721 1.00 17.30 107 ARG B CA 1
ATOM 1335 C C . ARG B 1 68 ? -22.683 46.097 3.051 1.00 18.22 107 ARG B C 1
ATOM 1336 O O . ARG B 1 68 ? -22.701 45.920 1.839 1.00 19.27 107 ARG B O 1
ATOM 1344 N N . ARG B 1 69 ? -22.444 45.195 3.976 1.00 18.50 108 ARG B N 1
ATOM 1345 C CA . ARG B 1 69 ? -22.090 43.787 3.630 1.00 18.99 108 ARG B CA 1
ATOM 1346 C C . ARG B 1 69 ? -22.982 42.910 4.356 1.00 17.15 108 ARG B C 1
ATOM 1347 O O . ARG B 1 69 ? -23.318 43.091 5.565 1.00 19.15 108 ARG B O 1
ATOM 1355 N N . PHE B 1 70 ? -23.410 41.854 3.676 1.00 18.54 109 PHE B N 1
ATOM 1356 C CA . PHE B 1 70 ? -24.305 40.913 4.274 1.00 18.30 109 PHE B CA 1
ATOM 1357 C C . PHE B 1 70 ? -23.780 39.503 3.962 1.00 21.30 109 PHE B C 1
ATOM 1358 O O . PHE B 1 70 ? -23.929 39.023 2.849 1.00 19.11 109 PHE B O 1
ATOM 1366 N N . ALA B 1 71 ? -23.204 38.851 4.943 1.00 21.14 110 ALA B N 1
ATOM 1367 C CA . ALA B 1 71 ? -22.862 37.439 4.718 1.00 23.24 110 ALA B CA 1
ATOM 1368 C C . ALA B 1 71 ? -24.180 36.686 4.531 1.00 21.73 110 ALA B C 1
ATOM 1369 O O . ALA B 1 71 ? -25.142 36.841 5.255 1.00 23.79 110 ALA B O 1
ATOM 1371 N N . LEU B 1 72 ? -24.276 35.796 3.519 1.00 23.19 111 LEU B N 1
ATOM 1372 C CA . LEU B 1 72 ? -25.460 35.066 3.289 1.00 21.03 111 LEU B CA 1
ATOM 1373 C C . LEU B 1 72 ? -25.076 33.546 3.447 1.00 21.70 111 LEU B C 1
ATOM 1374 O O . LEU B 1 72 ? -23.874 33.242 3.494 1.00 23.23 111 LEU B O 1
ATOM 1379 N N . PRO B 1 73 ? -26.082 32.752 3.597 1.00 23.09 112 PRO B N 1
ATOM 1380 C CA . PRO B 1 73 ? -25.804 31.285 3.777 1.00 25.72 112 PRO B CA 1
ATOM 1381 C C . PRO B 1 73 ? -25.071 30.781 2.581 1.00 28.24 112 PRO B C 1
ATOM 1382 O O . PRO B 1 73 ? -25.180 31.310 1.445 1.00 25.67 112 PRO B O 1
ATOM 1386 N N . ASP B 1 74 ? -24.317 29.699 2.826 1.00 28.35 113 ASP B N 1
ATOM 1387 C CA . ASP B 1 74 ? -23.547 29.080 1.790 1.00 29.97 113 ASP B CA 1
ATOM 1388 C C . ASP B 1 74 ? -24.346 28.672 0.630 1.00 26.25 113 ASP B C 1
ATOM 1389 O O . ASP B 1 74 ? -23.790 28.532 -0.496 1.00 28.63 113 ASP B O 1
ATOM 1394 N N . SER B 1 75 ? -25.625 28.502 0.803 1.00 24.79 114 SER B N 1
ATOM 1395 C CA . SER B 1 75 ? -26.464 28.167 -0.302 1.00 23.46 114 SER B CA 1
ATOM 1396 C C . SER B 1 75 ? -26.591 29.284 -1.366 1.00 23.42 114 SER B C 1
ATOM 1397 O O . SER B 1 75 ? -27.004 29.079 -2.486 1.00 24.26 114 SER B O 1
ATOM 1400 N N . ALA B 1 76 ? -26.253 30.491 -0.960 1.00 21.58 115 ALA B N 1
ATOM 1401 C CA . ALA B 1 76 ? -26.564 31.579 -1.903 1.00 22.71 115 ALA B CA 1
ATOM 1402 C C . ALA B 1 76 ? -25.524 31.505 -3.011 1.00 20.10 115 ALA B C 1
ATOM 1403 O O . ALA B 1 76 ? -24.354 31.334 -2.767 1.00 24.79 115 ALA B O 1
ATOM 1405 N N . ASP B 1 77 ? -25.952 31.766 -4.213 1.00 21.18 116 ASP B N 1
ATOM 1406 C CA . ASP B 1 77 ? -24.990 31.680 -5.328 1.00 20.64 116 ASP B CA 1
ATOM 1407 C C . ASP B 1 77 ? -24.683 33.084 -5.878 1.00 19.06 116 ASP B C 1
ATOM 1408 O O . ASP B 1 77 ? -25.502 33.644 -6.549 1.00 20.97 116 ASP B O 1
ATOM 1413 N N . ALA B 1 78 ? -23.486 33.541 -5.573 1.00 19.63 117 ALA B N 1
ATOM 1414 C CA . ALA B 1 78 ? -23.020 34.877 -5.898 1.00 20.87 117 ALA B CA 1
ATOM 1415 C C . ALA B 1 78 ? -23.062 35.111 -7.369 1.00 21.84 117 ALA B C 1
ATOM 1416 O O . ALA B 1 78 ? -23.455 36.147 -7.835 1.00 22.88 117 ALA B O 1
ATOM 1418 N N . ASP B 1 79 ? -22.864 34.040 -8.115 1.00 19.47 118 ASP B N 1
ATOM 1419 C CA . ASP B 1 79 ? -22.750 34.290 -9.548 1.00 20.33 118 ASP B CA 1
ATOM 1420 C C . ASP B 1 79 ? -24.018 34.601 -10.225 1.00 20.11 118 ASP B C 1
ATOM 1421 O O . ASP B 1 79 ? -23.970 35.043 -11.414 1.00 20.39 118 ASP B O 1
ATOM 1426 N N . GLY B 1 80 ? -25.169 34.341 -9.618 1.00 19.03 119 GLY B N 1
ATOM 1427 C CA . GLY B 1 80 ? -26.436 34.482 -10.219 1.00 19.08 119 GLY B CA 1
ATOM 1428 C C . GLY B 1 80 ? -27.206 35.713 -9.841 1.00 19.29 119 GLY B C 1
ATOM 1429 O O . GLY B 1 80 ? -28.351 35.842 -10.112 1.00 20.06 119 GLY B O 1
ATOM 1430 N N . ILE B 1 81 ? -26.495 36.594 -9.143 1.00 20.69 120 ILE B N 1
ATOM 1431 C CA . ILE B 1 81 ? -27.285 37.734 -8.619 1.00 21.51 120 ILE B CA 1
ATOM 1432 C C . ILE B 1 81 ? -27.855 38.571 -9.683 1.00 20.52 120 ILE B C 1
ATOM 1433 O O . ILE B 1 81 ? -27.209 38.778 -10.744 1.00 20.79 120 ILE B O 1
ATOM 1438 N N . THR B 1 82 ? -29.065 39.068 -9.437 1.00 21.50 121 THR B N 1
ATOM 1439 C CA . THR B 1 82 ? -29.639 40.108 -10.306 1.00 22.43 121 THR B CA 1
ATOM 1440 C C . THR B 1 82 ? -30.109 41.231 -9.386 1.00 21.80 121 THR B C 1
ATOM 1441 O O . THR B 1 82 ? -30.274 41.024 -8.155 1.00 20.50 121 THR B O 1
ATOM 1445 N N . ALA B 1 83 ? -30.376 42.404 -9.970 1.00 22.84 122 ALA B N 1
ATOM 1446 C CA . ALA B 1 83 ? -30.806 43.515 -9.041 1.00 20.41 122 ALA B CA 1
ATOM 1447 C C . ALA B 1 83 ? -31.652 44.422 -9.912 1.00 23.98 122 ALA B C 1
ATOM 1448 O O . ALA B 1 83 ? -31.323 44.583 -11.099 1.00 26.21 122 ALA B O 1
ATOM 1450 N N . ALA B 1 84 ? -32.700 44.978 -9.355 1.00 23.38 123 ALA B N 1
ATOM 1451 C CA . ALA B 1 84 ? -33.528 45.901 -10.130 1.00 22.20 123 ALA B CA 1
ATOM 1452 C C . ALA B 1 84 ? -33.992 46.876 -9.044 1.00 23.54 123 ALA B C 1
ATOM 1453 O O . ALA B 1 84 ? -34.183 46.501 -7.872 1.00 24.15 123 ALA B O 1
ATOM 1455 N N . GLY B 1 85 ? -34.213 48.125 -9.487 1.00 23.07 124 GLY B N 1
ATOM 1456 C CA . GLY B 1 85 ? -34.563 49.149 -8.503 1.00 22.07 124 GLY B CA 1
ATOM 1457 C C . GLY B 1 85 ? -35.852 49.808 -8.959 1.00 23.16 124 GLY B C 1
ATOM 1458 O O . GLY B 1 85 ? -36.142 49.881 -10.206 1.00 25.56 124 GLY B O 1
ATOM 1459 N N . ARG B 1 86 ? -36.656 50.222 -8.021 1.00 20.91 125 ARG B N 1
ATOM 1460 C CA . ARG B 1 86 ? -37.869 50.957 -8.361 1.00 20.46 125 ARG B CA 1
ATOM 1461 C C . ARG B 1 86 ? -38.209 51.796 -7.157 1.00 19.33 125 ARG B C 1
ATOM 1462 O O . ARG B 1 86 ? -38.150 51.329 -6.009 1.00 18.56 125 ARG B O 1
ATOM 1470 N N . ASN B 1 87 ? -38.457 53.075 -7.434 1.00 18.80 126 ASN B N 1
ATOM 1471 C CA . ASN B 1 87 ? -38.813 54.002 -6.364 1.00 18.69 126 ASN B CA 1
ATOM 1472 C C . ASN B 1 87 ? -37.787 53.959 -5.265 1.00 15.08 126 ASN B C 1
ATOM 1473 O O . ASN B 1 87 ? -38.195 54.059 -4.115 1.00 17.27 126 ASN B O 1
ATOM 1478 N N . GLY B 1 88 ? -36.496 53.861 -5.595 1.00 16.36 127 GLY B N 1
ATOM 1479 C CA . GLY B 1 88 ? -35.492 54.001 -4.530 1.00 14.56 127 GLY B CA 1
ATOM 1480 C C . GLY B 1 88 ? -35.243 52.705 -3.831 1.00 16.78 127 GLY B C 1
ATOM 1481 O O . GLY B 1 88 ? -34.481 52.750 -2.894 1.00 17.72 127 GLY B O 1
ATOM 1482 N N . VAL B 1 89 ? -35.953 51.633 -4.151 1.00 15.27 128 VAL B N 1
ATOM 1483 C CA . VAL B 1 89 ? -35.660 50.386 -3.468 1.00 16.39 128 VAL B CA 1
ATOM 1484 C C . VAL B 1 89 ? -34.933 49.560 -4.445 1.00 16.97 128 VAL B C 1
ATOM 1485 O O . VAL B 1 89 ? -35.307 49.398 -5.637 1.00 20.23 128 VAL B O 1
ATOM 1489 N N . LEU B 1 90 ? -33.862 48.996 -3.979 1.00 15.42 129 LEU B N 1
ATOM 1490 C CA . LEU B 1 90 ? -33.127 48.068 -4.900 1.00 15.15 129 LEU B CA 1
ATOM 1491 C C . LEU B 1 90 ? -33.423 46.687 -4.418 1.00 18.14 129 LEU B C 1
ATOM 1492 O O . LEU B 1 90 ? -33.318 46.436 -3.207 1.00 19.01 129 LEU B O 1
ATOM 1497 N N . GLU B 1 91 ? -33.810 45.814 -5.329 1.00 15.47 130 GLU B N 1
ATOM 1498 C CA . GLU B 1 91 ? -34.129 44.449 -4.889 1.00 17.13 130 GLU B CA 1
ATOM 1499 C C . GLU B 1 91 ? -33.107 43.592 -5.522 1.00 19.59 130 GLU B C 1
ATOM 1500 O O . GLU B 1 91 ? -32.900 43.636 -6.778 1.00 18.88 130 GLU B O 1
ATOM 1506 N N . ILE B 1 92 ? -32.377 42.881 -4.697 1.00 17.02 131 ILE B N 1
ATOM 1507 C CA . ILE B 1 92 ? -31.285 42.054 -5.201 1.00 16.83 131 ILE B CA 1
ATOM 1508 C C . ILE B 1 92 ? -31.741 40.643 -5.011 1.00 19.20 131 ILE B C 1
ATOM 1509 O O . ILE B 1 92 ? -32.156 40.263 -3.899 1.00 18.55 131 ILE B O 1
ATOM 1514 N N . ARG B 1 93 ? -31.626 39.817 -6.090 1.00 18.59 132 ARG B N 1
ATOM 1515 C CA . ARG B 1 93 ? -32.070 38.431 -5.925 1.00 20.95 132 ARG B CA 1
ATOM 1516 C C . ARG B 1 93 ? -30.870 37.589 -6.082 1.00 21.97 132 ARG B C 1
ATOM 1517 O O . ARG B 1 93 ? -30.038 37.773 -6.969 1.00 20.55 132 ARG B O 1
ATOM 1525 N N . ILE B 1 94 ? -30.705 36.626 -5.177 1.00 19.72 133 ILE B N 1
ATOM 1526 C CA . ILE B 1 94 ? -29.511 35.843 -5.139 1.00 19.36 133 ILE B CA 1
ATOM 1527 C C . ILE B 1 94 ? -30.014 34.395 -5.150 1.00 21.18 133 ILE B C 1
ATOM 1528 O O . ILE B 1 94 ? -30.617 33.920 -4.240 1.00 20.05 133 ILE B O 1
ATOM 1533 N N . PRO B 1 95 ? -29.756 33.697 -6.255 1.00 20.95 134 PRO B N 1
ATOM 1534 C CA . PRO B 1 95 ? -30.327 32.346 -6.294 1.00 20.89 134 PRO B CA 1
ATOM 1535 C C . PRO B 1 95 ? -29.579 31.451 -5.415 1.00 20.65 134 PRO B C 1
ATOM 1536 O O . PRO B 1 95 ? -28.428 31.693 -5.045 1.00 20.61 134 PRO B O 1
ATOM 1540 N N . LYS B 1 96 ? -30.240 30.329 -5.027 1.00 23.88 135 LYS B N 1
ATOM 1541 C CA . LYS B 1 96 ? -29.520 29.347 -4.264 1.00 23.70 135 LYS B CA 1
ATOM 1542 C C . LYS B 1 96 ? -28.892 28.307 -5.205 1.00 21.08 135 LYS B C 1
ATOM 1543 O O . LYS B 1 96 ? -29.403 28.132 -6.281 1.00 24.51 135 LYS B O 1
ATOM 1549 N N . ARG B 1 97 ? -27.828 27.782 -4.717 1.00 21.11 136 ARG B N 1
ATOM 1550 C CA . ARG B 1 97 ? -27.010 26.686 -5.386 1.00 22.92 136 ARG B CA 1
ATOM 1551 C C . ARG B 1 97 ? -27.906 25.492 -5.312 1.00 23.21 136 ARG B C 1
ATOM 1552 O O . ARG B 1 97 ? -28.555 25.190 -4.268 1.00 23.37 136 ARG B O 1
ATOM 1560 N N . PRO B 1 98 ? -27.902 24.692 -6.365 1.00 21.16 137 PRO B N 1
ATOM 1561 C CA . PRO B 1 98 ? -28.571 23.397 -6.194 1.00 21.48 137 PRO B CA 1
ATOM 1562 C C . PRO B 1 98 ? -27.924 22.660 -4.997 1.00 21.14 137 PRO B C 1
ATOM 1563 O O . PRO B 1 98 ? -26.706 22.677 -4.781 1.00 23.09 137 PRO B O 1
ATOM 1567 N N . ALA B 1 99 ? -28.721 21.786 -4.389 1.00 25.85 138 ALA B N 1
ATOM 1568 C CA . ALA B 1 99 ? -28.175 20.931 -3.243 1.00 29.44 138 ALA B CA 1
ATOM 1569 C C . ALA B 1 99 ? -27.035 20.065 -3.671 1.00 31.49 138 ALA B C 1
ATOM 1570 O O . ALA B 1 99 ? -27.048 19.579 -4.760 1.00 29.48 138 ALA B O 1
ATOM 1572 N N . ALA B 1 100 ? -26.032 19.877 -2.812 1.00 34.84 139 ALA B N 1
ATOM 1573 C CA . ALA B 1 100 ? -24.859 18.964 -3.061 1.00 36.94 139 ALA B CA 1
ATOM 1574 C C . ALA B 1 100 ? -25.169 17.472 -3.299 1.00 38.11 139 ALA B C 1
ATOM 1575 O O . ALA B 1 100 ? -26.375 17.043 -3.170 1.00 36.70 139 ALA B O 1
#

CATH classification: 2.60.40.790

Foldseek 3Di:
DQDEWDWDWDDDPWKIKIKTQAAQDAQVQWDWAADPQKTKTKGWHDDCCVPPVVPDPDDDDDTTIYIDIDRHDPQFDRVAWDWDDDNRIIMIMTTGD/DDAWDWDWADDPWKIKIKTQAAQDDPVQWDWAADPQKIKTKGWHDDPCVPPVVVDPDDDDDTGIYMDIHRHDPQWARVPWDWDDDNRMIMIITTGDPDD